Protein AF-A0A0F8X870-F1 (afdb_monomer_lite)

InterPro domains:
  IPR027417 P-loop containing nucleoside triphosphate hydrolase [SSF52540] (222-357)

Organism: NCBI:txid412755

pLDDT: mean 84.41, std 12.69, range [36.72, 96.5]

Sequence (369 aa):
KIIKEIKRIGNDYPYSIIKESIKKQWNLDSSLRFFINKNCRLRGKITNVIENGIVEIPLVHQGEQNILYKGDYQLIRKVFVFGERRNKDFEIKDTLSHKFYMYRMIVKQEENLEPYMILSENPLEFEEYLIEGMLMDLDDFSDVSKYTRIMKKSHVVFVNNITPAKKIYENHNQLLEELKKLNLNEDSFFQNLFCISEGKQNLYFQHPRYFEKLIAAFCLSTKYDSSPYPLHLLMIGKQGGGKSKVMEALNERMSENIPIVEGSGSTMKSLIPSFRGDMTKPGTLIESNRMAFVDEFFRILMRVDKDDRENTLTHMNPLLEHKKRRFGSGNNFLDGCMTAKLFSVTNPVFGTSNMDYLTHKLDNSFLSS

Structure (mmCIF, N/CA/C/O backbone):
data_AF-A0A0F8X870-F1
#
_entry.id   AF-A0A0F8X870-F1
#
loop_
_atom_site.group_PDB
_atom_site.id
_atom_site.type_symbol
_atom_site.label_atom_id
_atom_site.label_alt_id
_atom_site.label_comp_id
_atom_site.label_asym_id
_atom_site.label_entity_id
_atom_site.label_seq_id
_atom_site.pdbx_PDB_ins_code
_atom_site.Cartn_x
_atom_site.Cartn_y
_atom_site.Cartn_z
_atom_site.occupancy
_atom_site.B_iso_or_equiv
_atom_site.auth_seq_id
_atom_site.auth_comp_id
_atom_site.auth_asym_id
_atom_site.auth_atom_id
_atom_site.pdbx_PDB_model_num
ATOM 1 N N . LYS A 1 1 ? 14.026 -10.917 -39.766 1.00 67.25 1 LYS A N 1
ATOM 2 C CA . LYS A 1 1 ? 13.014 -10.618 -38.722 1.00 67.25 1 LYS A CA 1
ATOM 3 C C . LYS A 1 1 ? 13.757 -10.551 -37.397 1.00 67.25 1 LYS A C 1
ATOM 5 O O . LYS A 1 1 ? 14.433 -11.519 -37.081 1.00 67.25 1 LYS A O 1
ATOM 10 N N . ILE A 1 2 ? 13.736 -9.411 -36.708 1.00 81.25 2 ILE A N 1
ATOM 11 C CA . ILE A 1 2 ? 14.464 -9.233 -35.444 1.00 81.25 2 ILE A CA 1
ATOM 12 C C . ILE A 1 2 ? 13.774 -10.066 -34.362 1.00 81.25 2 ILE A C 1
ATOM 14 O O . ILE A 1 2 ? 12.546 -10.056 -34.264 1.00 81.25 2 ILE A O 1
ATOM 18 N N . ILE A 1 3 ? 14.555 -10.821 -33.591 1.00 89.06 3 ILE A N 1
ATOM 19 C CA . ILE A 1 3 ? 14.043 -11.584 -32.449 1.00 89.06 3 ILE A CA 1
ATOM 20 C C . ILE A 1 3 ? 13.752 -10.591 -31.321 1.00 89.06 3 ILE A C 1
ATOM 22 O O . ILE A 1 3 ? 14.617 -9.789 -30.975 1.00 89.06 3 ILE A O 1
ATOM 26 N N . LYS A 1 4 ? 12.539 -10.650 -30.770 1.00 93.25 4 LYS A N 1
ATOM 27 C CA . LYS A 1 4 ? 12.046 -9.797 -29.683 1.00 93.25 4 LYS A CA 1
ATOM 28 C C . LYS A 1 4 ? 11.592 -10.678 -28.533 1.00 93.25 4 LYS A C 1
ATOM 30 O O . LYS A 1 4 ? 10.721 -11.519 -28.739 1.00 93.25 4 LYS A O 1
ATOM 35 N N . GLU A 1 5 ? 12.181 -10.519 -27.355 1.00 93.94 5 GLU A N 1
ATOM 36 C CA . GLU A 1 5 ? 11.938 -11.455 -26.256 1.00 93.94 5 GLU A CA 1
ATOM 37 C C . GLU A 1 5 ? 12.139 -10.810 -24.879 1.00 93.94 5 GLU A C 1
ATOM 39 O O . GLU A 1 5 ? 13.019 -9.973 -24.683 1.00 93.94 5 GLU A O 1
ATOM 44 N N . ILE A 1 6 ? 11.343 -11.246 -23.904 1.00 93.56 6 ILE A N 1
ATOM 45 C CA . ILE A 1 6 ? 11.501 -10.882 -22.495 1.00 93.56 6 ILE A CA 1
ATOM 46 C C . ILE A 1 6 ? 11.855 -12.143 -21.729 1.00 93.56 6 ILE A C 1
ATOM 48 O O . ILE A 1 6 ? 11.179 -13.162 -21.858 1.00 93.56 6 ILE A O 1
ATOM 52 N N . LYS A 1 7 ? 12.917 -12.078 -20.930 1.00 93.19 7 LYS A N 1
ATOM 53 C CA . LYS A 1 7 ? 13.390 -13.211 -20.136 1.00 93.19 7 LYS A CA 1
ATOM 54 C C . LYS A 1 7 ? 13.368 -12.876 -18.658 1.00 93.19 7 LYS A C 1
ATOM 56 O O . LYS A 1 7 ? 13.987 -11.911 -18.218 1.00 93.19 7 LYS A O 1
ATOM 61 N N . ARG A 1 8 ? 12.704 -13.725 -17.880 1.00 92.06 8 ARG A N 1
ATOM 62 C CA . ARG A 1 8 ? 12.805 -13.708 -16.421 1.00 92.06 8 ARG A CA 1
ATOM 63 C C . ARG A 1 8 ? 14.055 -14.479 -16.022 1.00 92.06 8 ARG A C 1
ATOM 65 O O . ARG A 1 8 ? 14.222 -15.628 -16.422 1.00 92.06 8 ARG A O 1
ATOM 72 N N . ILE A 1 9 ? 14.934 -13.848 -15.258 1.00 91.75 9 ILE A N 1
ATOM 73 C CA . ILE A 1 9 ? 16.150 -14.483 -14.743 1.00 91.75 9 ILE A CA 1
ATOM 74 C C . ILE A 1 9 ? 16.094 -14.538 -13.218 1.00 91.75 9 ILE A C 1
ATOM 76 O O . ILE A 1 9 ? 15.553 -13.641 -12.573 1.00 91.75 9 ILE A O 1
ATOM 80 N N . GLY A 1 10 ? 16.611 -15.624 -12.641 1.00 85.69 10 GLY A N 1
ATOM 81 C CA . GLY A 1 10 ? 16.583 -15.844 -11.192 1.00 85.69 10 GLY A CA 1
ATOM 82 C C . GLY A 1 10 ? 17.666 -15.091 -10.420 1.00 85.69 10 GLY A C 1
ATOM 83 O O . GLY A 1 10 ? 17.568 -14.984 -9.204 1.00 85.69 10 GLY A O 1
ATOM 84 N N . ASN A 1 11 ? 18.684 -14.581 -11.114 1.00 87.31 11 ASN A N 1
ATOM 85 C CA . ASN A 1 11 ? 19.863 -13.991 -10.491 1.00 87.31 11 ASN A CA 1
ATOM 86 C C . ASN A 1 11 ? 19.607 -12.539 -10.074 1.00 87.31 11 ASN A C 1
ATOM 88 O O . ASN A 1 11 ? 18.962 -11.781 -10.797 1.00 87.31 11 ASN A O 1
ATOM 92 N N . ASP A 1 12 ? 20.181 -12.140 -8.946 1.00 89.19 12 ASP A N 1
ATOM 93 C CA . ASP A 1 12 ? 20.193 -10.758 -8.487 1.00 89.19 12 ASP A CA 1
ATOM 94 C C . ASP A 1 12 ? 21.365 -10.009 -9.144 1.00 89.19 12 ASP A C 1
ATOM 96 O O . ASP A 1 12 ? 22.535 -10.288 -8.883 1.00 89.19 12 ASP A O 1
ATOM 100 N N . TYR A 1 13 ? 21.042 -9.092 -10.055 1.00 89.06 13 TYR A N 1
ATOM 101 C CA . TYR A 1 13 ? 22.013 -8.207 -10.693 1.00 89.06 13 TYR A CA 1
ATOM 102 C C . TYR A 1 13 ? 21.530 -6.753 -10.605 1.00 89.06 13 TYR A C 1
ATOM 104 O O . TYR A 1 13 ? 20.364 -6.463 -10.891 1.00 89.06 13 TYR A O 1
ATOM 112 N N . PRO A 1 14 ? 22.411 -5.788 -10.313 1.00 89.69 14 PRO A N 1
ATOM 113 C CA . PRO A 1 14 ? 22.085 -4.379 -10.472 1.00 89.69 14 PRO A CA 1
ATOM 114 C C . PRO A 1 14 ? 21.593 -4.067 -11.891 1.00 89.69 14 PRO A C 1
ATOM 116 O O . PRO A 1 14 ? 22.092 -4.623 -12.875 1.00 89.69 14 PRO A O 1
ATOM 119 N N . TYR A 1 15 ? 20.650 -3.129 -12.017 1.00 90.38 15 TYR A N 1
ATOM 120 C CA . TYR A 1 15 ? 20.072 -2.781 -13.319 1.00 90.38 15 TYR A CA 1
ATOM 121 C C . TYR A 1 15 ? 21.123 -2.289 -14.334 1.00 90.38 15 TYR A C 1
ATOM 123 O O . TYR A 1 15 ? 21.001 -2.530 -15.534 1.00 90.38 15 TYR A O 1
ATOM 131 N N . SER A 1 16 ? 22.208 -1.657 -13.872 1.00 90.75 16 SER A N 1
ATOM 132 C CA . SER A 1 16 ? 23.350 -1.280 -14.718 1.00 90.75 16 SER A CA 1
ATOM 133 C C . SER A 1 16 ? 23.948 -2.475 -15.473 1.00 90.75 16 SER A C 1
ATOM 135 O O . SER A 1 16 ? 24.162 -2.382 -16.682 1.00 90.75 16 SER A O 1
ATOM 137 N N . ILE A 1 17 ? 24.125 -3.614 -14.798 1.00 92.25 17 ILE A N 1
ATOM 138 C CA . ILE A 1 17 ? 24.653 -4.851 -15.391 1.00 92.25 17 ILE A CA 1
ATOM 139 C C . ILE A 1 17 ? 23.653 -5.444 -16.388 1.00 92.25 17 ILE A C 1
ATOM 141 O O . ILE A 1 17 ? 24.045 -5.907 -17.463 1.00 92.25 17 ILE A O 1
ATOM 145 N N . ILE A 1 18 ? 22.355 -5.390 -16.075 1.00 92.50 18 ILE A N 1
ATOM 146 C CA . ILE A 1 18 ? 21.295 -5.830 -16.993 1.00 92.50 18 ILE A CA 1
ATOM 147 C C . ILE A 1 18 ? 21.333 -5.018 -18.291 1.00 92.50 18 ILE A C 1
ATOM 149 O O . ILE A 1 18 ? 21.354 -5.599 -19.377 1.00 92.50 18 ILE A O 1
ATOM 153 N N . LYS A 1 19 ? 21.433 -3.686 -18.200 1.00 92.38 19 LYS A N 1
ATOM 154 C CA . LYS A 1 19 ? 21.537 -2.804 -19.373 1.00 92.38 19 LYS A CA 1
ATOM 155 C C . LYS A 1 19 ? 22.745 -3.127 -20.247 1.00 92.38 19 LYS A C 1
ATOM 157 O O . LYS A 1 19 ? 22.621 -3.198 -21.471 1.00 92.38 19 LYS A O 1
ATOM 162 N N . GLU A 1 20 ? 23.913 -3.326 -19.641 1.00 93.75 20 GLU A N 1
ATOM 163 C CA . GLU A 1 20 ? 25.118 -3.712 -20.379 1.00 93.75 20 GLU A CA 1
ATOM 164 C C . GLU A 1 20 ? 24.968 -5.076 -21.051 1.00 93.75 20 GLU A C 1
ATOM 166 O O . GLU A 1 20 ? 25.396 -5.250 -22.191 1.00 93.75 20 GLU A O 1
ATOM 171 N N . SER A 1 21 ? 24.328 -6.026 -20.373 1.00 92.88 21 SER A N 1
ATOM 172 C CA . SER A 1 21 ? 24.087 -7.369 -20.904 1.00 92.88 21 SER A CA 1
ATOM 173 C C . SER A 1 21 ? 23.170 -7.333 -22.127 1.00 92.88 21 SER A C 1
ATOM 175 O O . SER A 1 21 ? 23.479 -7.969 -23.133 1.00 92.88 21 SER A O 1
ATOM 177 N N . ILE A 1 22 ? 22.108 -6.519 -22.092 1.00 94.19 22 ILE A N 1
ATOM 178 C CA . ILE A 1 22 ? 21.212 -6.290 -23.239 1.00 94.19 22 ILE A CA 1
ATOM 179 C C . ILE A 1 22 ? 21.993 -5.720 -24.431 1.00 94.19 22 ILE A C 1
ATOM 181 O O . ILE A 1 22 ? 21.876 -6.217 -25.550 1.00 94.19 22 ILE A O 1
ATOM 185 N N . LYS A 1 23 ? 22.846 -4.714 -24.196 1.00 94.38 23 LYS A N 1
ATOM 186 C CA . LYS A 1 23 ? 23.678 -4.094 -25.243 1.00 94.38 23 LYS A CA 1
ATOM 187 C C . LYS A 1 23 ? 24.688 -5.068 -25.843 1.00 94.38 23 LYS A C 1
ATOM 189 O O . LYS A 1 23 ? 24.835 -5.126 -27.061 1.00 94.38 23 LYS A O 1
ATOM 194 N N . LYS A 1 24 ? 25.376 -5.843 -24.999 1.00 93.56 24 LYS A N 1
ATOM 195 C CA . LYS A 1 24 ? 26.326 -6.873 -25.444 1.00 93.56 24 LYS A CA 1
ATOM 196 C C . LYS A 1 24 ? 25.625 -7.927 -26.292 1.00 93.56 24 LYS A C 1
ATOM 198 O O . LYS A 1 24 ? 26.143 -8.295 -27.337 1.00 93.56 24 LYS A O 1
ATOM 203 N N . GLN A 1 25 ? 24.442 -8.370 -25.880 1.00 91.81 25 GLN A N 1
ATOM 204 C CA . GLN A 1 25 ? 23.683 -9.373 -26.614 1.00 91.81 25 GLN A CA 1
ATOM 205 C C . GLN A 1 25 ? 23.196 -8.867 -27.972 1.00 91.81 25 GLN A C 1
ATOM 207 O O . GLN A 1 25 ? 23.384 -9.559 -28.966 1.00 91.81 25 GLN A O 1
ATOM 212 N N . TRP A 1 26 ? 22.689 -7.632 -28.036 1.00 93.25 26 TRP A N 1
ATOM 213 C CA . TRP A 1 26 ? 22.361 -6.985 -29.306 1.00 93.25 26 TRP A CA 1
ATOM 214 C C . TRP A 1 26 ? 23.554 -6.975 -30.272 1.00 93.25 26 TRP A C 1
ATOM 216 O O . TRP A 1 26 ? 23.405 -7.314 -31.443 1.00 93.25 26 TRP A O 1
ATOM 226 N N . ASN A 1 27 ? 24.753 -6.646 -29.784 1.00 91.75 27 ASN A N 1
ATOM 227 C CA . ASN A 1 27 ? 25.959 -6.641 -30.616 1.00 91.75 27 ASN A CA 1
ATOM 228 C C . ASN A 1 27 ? 26.368 -8.044 -31.102 1.00 91.75 27 ASN A C 1
ATOM 230 O O . ASN A 1 27 ? 27.080 -8.146 -32.096 1.00 91.75 27 ASN A O 1
ATOM 234 N N . LEU A 1 28 ? 25.946 -9.106 -30.409 1.00 91.88 28 LEU A N 1
ATOM 235 C CA . LEU A 1 28 ? 26.266 -10.490 -30.763 1.00 91.88 28 LEU A CA 1
ATOM 236 C C . LEU A 1 28 ? 25.289 -11.075 -31.786 1.00 91.88 28 LEU A C 1
ATOM 238 O O . LEU A 1 28 ? 25.727 -11.721 -32.732 1.00 91.88 28 LEU A O 1
ATOM 242 N N . ASP A 1 29 ? 23.981 -10.883 -31.595 1.00 92.25 29 ASP A N 1
ATOM 243 C CA . ASP A 1 29 ? 22.955 -11.584 -32.383 1.00 92.25 29 ASP A CA 1
ATOM 244 C C . ASP A 1 29 ? 21.867 -10.678 -32.981 1.00 92.25 29 ASP A C 1
ATOM 246 O O . ASP A 1 29 ? 20.948 -11.170 -33.637 1.00 92.25 29 ASP A O 1
ATOM 250 N N . SER A 1 30 ? 21.962 -9.357 -32.790 1.00 91.50 30 SER A N 1
ATOM 251 C CA . SER A 1 30 ? 20.960 -8.380 -33.242 1.00 91.50 30 SER A CA 1
ATOM 252 C C . SER A 1 30 ? 19.531 -8.705 -32.775 1.00 91.50 30 SER A C 1
ATOM 254 O O . SER A 1 30 ? 18.561 -8.419 -33.480 1.00 91.50 30 SER A O 1
ATOM 256 N N . SER A 1 31 ? 19.379 -9.317 -31.594 1.00 92.44 31 SER A N 1
ATOM 257 C CA . SER A 1 31 ? 18.082 -9.532 -30.946 1.00 92.44 31 SER A CA 1
ATOM 258 C C . SER A 1 31 ? 17.770 -8.443 -29.919 1.00 92.44 31 SER A C 1
ATOM 260 O O . SER A 1 31 ? 18.631 -8.005 -29.153 1.00 92.44 31 SER A O 1
ATOM 262 N N . LEU A 1 32 ? 16.512 -8.002 -29.881 1.00 93.56 32 LEU A N 1
ATOM 263 C CA . LEU A 1 32 ? 16.009 -7.115 -28.838 1.00 93.56 32 LEU A CA 1
ATOM 264 C C . LEU A 1 32 ? 15.519 -7.972 -27.678 1.00 93.56 32 LEU A C 1
ATOM 266 O O . LEU A 1 32 ? 14.472 -8.617 -27.762 1.00 93.56 32 LEU A O 1
ATOM 270 N N . ARG A 1 33 ? 16.287 -7.983 -26.590 1.00 95.38 33 ARG A N 1
ATOM 271 C CA . ARG A 1 33 ? 15.948 -8.717 -25.374 1.00 95.38 33 ARG A CA 1
ATOM 272 C C . ARG A 1 33 ? 15.856 -7.787 -24.180 1.00 95.38 33 ARG A C 1
ATOM 274 O O . ARG A 1 33 ? 16.651 -6.861 -24.054 1.00 95.38 33 ARG A O 1
ATOM 281 N N . PHE A 1 34 ? 14.909 -8.062 -23.293 1.00 95.50 34 PHE A N 1
ATOM 282 C CA . PHE A 1 34 ? 14.819 -7.406 -21.994 1.00 95.50 34 PHE A CA 1
ATOM 283 C C . PHE A 1 34 ? 14.810 -8.455 -20.888 1.00 95.50 34 PHE A C 1
ATOM 285 O O . PHE A 1 34 ? 14.115 -9.466 -20.989 1.00 95.50 34 PHE A O 1
ATOM 292 N N . PHE A 1 35 ? 15.590 -8.225 -19.835 1.00 94.81 35 PHE A N 1
ATOM 293 C CA . PHE A 1 35 ? 15.678 -9.145 -18.709 1.00 94.81 35 PHE A CA 1
ATOM 294 C C . PHE A 1 35 ? 14.975 -8.557 -17.494 1.00 94.81 35 PHE A C 1
ATOM 296 O O . PHE A 1 35 ? 15.259 -7.428 -17.111 1.00 94.81 35 PHE A O 1
ATOM 303 N N . ILE A 1 36 ? 14.100 -9.344 -16.873 1.00 94.25 36 ILE A N 1
ATOM 304 C CA . ILE A 1 36 ? 13.490 -9.022 -15.582 1.00 94.25 36 ILE A CA 1
ATOM 305 C C . ILE A 1 36 ? 14.122 -9.951 -14.556 1.00 94.25 36 ILE A C 1
ATOM 307 O O . ILE A 1 36 ? 13.991 -11.172 -14.650 1.00 94.25 36 ILE A O 1
ATOM 311 N N . ASN A 1 37 ? 14.833 -9.386 -13.591 1.00 93.19 37 ASN A N 1
ATOM 312 C CA . ASN A 1 37 ? 15.540 -10.147 -12.571 1.00 93.19 37 ASN A CA 1
ATOM 313 C C . ASN A 1 37 ? 14.895 -9.978 -11.186 1.00 93.19 37 ASN A C 1
ATOM 315 O O . ASN A 1 37 ? 13.735 -9.571 -11.112 1.00 93.19 37 ASN A O 1
ATOM 319 N N . LYS A 1 38 ? 15.592 -10.378 -10.116 1.00 93.25 38 LYS A N 1
ATOM 320 C CA . LYS A 1 38 ? 15.087 -10.349 -8.732 1.00 93.25 38 LYS A CA 1
ATOM 321 C C . LYS A 1 38 ? 15.995 -9.538 -7.808 1.00 93.25 38 LYS A C 1
ATOM 323 O O . LYS A 1 38 ? 16.359 -10.012 -6.738 1.00 93.25 38 LYS A O 1
ATOM 328 N N . ASN A 1 39 ? 16.404 -8.351 -8.250 1.00 92.88 39 ASN A N 1
ATOM 329 C CA . ASN A 1 39 ? 17.322 -7.509 -7.480 1.00 92.88 39 ASN A CA 1
ATOM 330 C C . ASN A 1 39 ? 16.679 -6.735 -6.329 1.00 92.88 39 ASN A C 1
ATOM 332 O O . ASN A 1 39 ? 17.367 -6.058 -5.568 1.00 92.88 39 ASN A O 1
ATOM 336 N N . CYS A 1 40 ? 15.357 -6.808 -6.204 1.00 93.81 40 CYS A N 1
ATOM 337 C CA . CYS A 1 40 ? 14.650 -6.247 -5.074 1.00 93.81 40 CYS A CA 1
ATOM 338 C C . CYS A 1 40 ? 13.607 -7.220 -4.537 1.00 93.81 40 CYS A C 1
ATOM 340 O O . CYS A 1 40 ? 12.998 -8.005 -5.273 1.00 93.81 40 CYS A O 1
ATOM 342 N N . ARG A 1 41 ? 13.380 -7.117 -3.228 1.00 94.69 41 ARG A N 1
ATOM 343 C CA . ARG A 1 41 ? 12.271 -7.750 -2.527 1.00 94.69 41 ARG A CA 1
ATOM 344 C C . ARG A 1 41 ? 11.577 -6.697 -1.677 1.00 94.69 41 ARG A C 1
ATOM 346 O O . ARG A 1 41 ? 12.176 -6.155 -0.756 1.00 94.69 41 ARG A O 1
ATOM 353 N N . LEU A 1 42 ? 10.324 -6.406 -1.998 1.00 94.69 42 LEU A N 1
ATOM 354 C CA . LEU A 1 42 ? 9.529 -5.362 -1.360 1.00 94.69 42 LEU A CA 1
ATOM 355 C C . LEU A 1 42 ? 8.317 -5.971 -0.669 1.00 94.69 42 LEU A C 1
ATOM 357 O O . LEU A 1 42 ? 7.689 -6.889 -1.194 1.00 94.69 42 LEU A O 1
ATOM 361 N N . ARG A 1 43 ? 7.961 -5.424 0.491 1.00 94.81 43 ARG A N 1
ATOM 362 C CA . ARG A 1 43 ? 6.702 -5.712 1.176 1.00 94.81 43 ARG A CA 1
ATOM 363 C C . ARG A 1 43 ? 5.926 -4.416 1.341 1.00 94.81 43 ARG A C 1
ATOM 365 O O . ARG A 1 43 ? 6.444 -3.457 1.900 1.00 94.81 43 ARG A O 1
ATOM 372 N N . GLY A 1 44 ? 4.691 -4.384 0.871 1.00 94.00 44 GLY A N 1
ATOM 373 C CA . GLY A 1 44 ? 3.894 -3.163 0.897 1.00 94.00 44 GLY A CA 1
ATOM 374 C C . GLY A 1 44 ? 2.528 -3.347 0.268 1.00 94.00 44 GLY A C 1
ATOM 375 O O . GLY A 1 44 ? 2.173 -4.448 -0.152 1.00 94.00 44 GLY A O 1
ATOM 376 N N . LYS A 1 45 ? 1.755 -2.266 0.218 1.00 94.25 45 LYS A N 1
ATOM 377 C CA . LYS A 1 45 ? 0.348 -2.300 -0.179 1.00 94.25 45 LYS A CA 1
ATOM 378 C C . LYS A 1 45 ? 0.122 -1.619 -1.515 1.00 94.25 45 LYS A C 1
ATOM 380 O O . LYS A 1 45 ? 0.563 -0.489 -1.703 1.00 94.25 45 LYS A O 1
ATOM 385 N N . ILE A 1 46 ? -0.616 -2.276 -2.409 1.00 94.75 46 ILE A N 1
ATOM 386 C CA . ILE A 1 46 ? -1.158 -1.638 -3.609 1.00 94.75 46 ILE A CA 1
ATOM 387 C C . ILE A 1 46 ? -2.290 -0.695 -3.193 1.00 94.75 46 ILE A C 1
ATOM 389 O O . ILE A 1 46 ? -3.292 -1.131 -2.626 1.00 94.75 46 ILE A O 1
ATOM 393 N N . THR A 1 47 ? -2.137 0.599 -3.471 1.00 91.69 47 THR A N 1
ATOM 394 C CA . THR A 1 47 ? -3.096 1.633 -3.046 1.00 91.69 47 THR A CA 1
ATOM 395 C C . THR A 1 47 ? -4.069 2.022 -4.144 1.00 91.69 47 THR A C 1
ATOM 397 O O . THR A 1 47 ? -5.230 2.315 -3.863 1.00 91.69 47 THR A O 1
ATOM 400 N N . ASN A 1 48 ? -3.596 2.064 -5.389 1.00 89.50 48 ASN A N 1
ATOM 401 C CA . ASN A 1 48 ? -4.403 2.478 -6.527 1.00 89.50 48 ASN A CA 1
ATOM 402 C C . ASN A 1 48 ? -3.807 2.022 -7.860 1.00 89.50 48 ASN A C 1
ATOM 404 O O . ASN A 1 48 ? -2.609 1.749 -7.982 1.00 89.50 48 ASN A O 1
ATOM 408 N N . VAL A 1 49 ? -4.665 2.014 -8.876 1.00 89.69 49 VAL A N 1
ATOM 409 C CA . VAL A 1 49 ? -4.266 1.919 -10.284 1.00 89.69 49 VAL A CA 1
ATOM 410 C C . VAL A 1 49 ? -3.706 3.275 -10.731 1.00 89.69 49 VAL A C 1
ATOM 412 O O . VAL A 1 49 ? -4.230 4.318 -10.331 1.00 89.69 49 VAL A O 1
ATOM 415 N N . ILE A 1 50 ? -2.616 3.269 -11.504 1.00 85.25 50 ILE A N 1
ATOM 416 C CA . ILE A 1 50 ? -2.044 4.487 -12.107 1.00 85.25 50 ILE A CA 1
ATOM 417 C C . ILE A 1 50 ? -2.714 4.769 -13.452 1.00 85.25 50 ILE A C 1
ATOM 419 O O . ILE A 1 50 ? -3.138 5.894 -13.689 1.00 85.25 50 ILE A O 1
ATOM 423 N N . GLU A 1 51 ? -2.839 3.743 -14.295 1.00 80.38 51 GLU A N 1
ATOM 424 C CA . GLU A 1 51 ? -3.442 3.833 -15.624 1.00 80.38 51 GLU A CA 1
ATOM 425 C C . GLU A 1 51 ? -4.481 2.726 -15.795 1.00 80.38 51 GLU A C 1
ATOM 427 O O . GLU A 1 51 ? -4.241 1.572 -15.429 1.00 80.38 51 GLU A O 1
ATOM 432 N N . ASN A 1 52 ? -5.649 3.072 -16.335 1.00 78.56 52 ASN A N 1
ATOM 433 C CA . ASN A 1 52 ? -6.749 2.125 -16.440 1.00 78.56 52 ASN A CA 1
ATOM 434 C C . ASN A 1 52 ? -6.510 1.117 -17.569 1.00 78.56 52 ASN A C 1
ATOM 436 O O . ASN A 1 52 ? -6.487 1.465 -18.746 1.00 78.56 52 ASN A O 1
ATOM 440 N N . GLY A 1 53 ? -6.401 -0.158 -17.194 1.00 85.31 53 GLY A N 1
ATOM 441 C CA . GLY A 1 53 ? -6.180 -1.261 -18.122 1.00 85.31 53 GLY A CA 1
ATOM 442 C C . GLY A 1 53 ? -4.705 -1.620 -18.282 1.00 85.31 53 GLY A C 1
ATOM 443 O O . GLY A 1 53 ? -3.881 -1.370 -17.404 1.00 85.31 53 GLY A O 1
ATOM 444 N N . ILE A 1 54 ? -4.396 -2.284 -19.393 1.00 90.69 54 ILE A N 1
ATOM 445 C CA . ILE A 1 54 ? -3.043 -2.741 -19.699 1.00 90.69 54 ILE A CA 1
ATOM 446 C C . ILE A 1 54 ? -2.350 -1.700 -20.577 1.00 90.69 54 ILE A C 1
ATOM 448 O O . ILE A 1 54 ? -2.849 -1.363 -21.650 1.00 90.69 54 ILE A O 1
ATOM 452 N N . VAL A 1 55 ? -1.178 -1.243 -20.147 1.00 90.94 55 VAL A N 1
ATOM 453 C CA . VAL A 1 55 ? -0.355 -0.259 -20.852 1.00 90.94 55 VAL A CA 1
ATOM 454 C C . VAL A 1 55 ? 0.785 -0.963 -21.567 1.00 90.94 55 VAL A C 1
ATOM 456 O O . VAL A 1 55 ? 1.473 -1.808 -20.995 1.00 90.94 55 VAL A O 1
ATOM 459 N N . GLU A 1 56 ? 1.000 -0.609 -22.828 1.00 92.00 56 GLU A N 1
ATOM 460 C CA . GLU A 1 56 ? 2.162 -1.059 -23.584 1.00 92.00 56 GLU A CA 1
ATOM 461 C C . GLU A 1 56 ? 3.361 -0.143 -23.299 1.00 92.00 56 GLU A C 1
ATOM 463 O O . GLU A 1 56 ? 3.380 1.023 -23.689 1.00 92.00 56 GLU A O 1
ATOM 468 N N . ILE A 1 57 ? 4.360 -0.677 -22.597 1.00 91.44 57 ILE A N 1
ATOM 469 C CA . ILE A 1 57 ? 5.576 0.026 -22.191 1.00 91.44 57 ILE A CA 1
ATOM 470 C C . ILE A 1 57 ? 6.725 -0.358 -23.131 1.00 91.44 57 ILE A C 1
ATOM 472 O O . ILE A 1 57 ? 7.034 -1.549 -23.255 1.00 91.44 57 ILE A O 1
ATOM 476 N N . PRO A 1 58 ? 7.395 0.611 -23.777 1.00 92.31 58 PRO A N 1
ATOM 477 C CA . PRO A 1 58 ? 8.588 0.335 -24.564 1.00 92.31 58 PRO A CA 1
ATOM 478 C C . PRO A 1 58 ? 9.769 0.002 -23.645 1.00 92.31 58 PRO A C 1
ATOM 480 O O . PRO A 1 58 ? 10.132 0.789 -22.777 1.00 92.31 58 PRO A O 1
ATOM 483 N N . LEU A 1 59 ? 10.385 -1.162 -23.843 1.00 93.38 59 LEU A N 1
ATOM 484 C CA . LEU A 1 59 ? 11.470 -1.670 -22.997 1.00 93.38 59 LEU A CA 1
ATOM 485 C C . LEU A 1 59 ? 12.849 -1.502 -23.633 1.00 93.38 59 LEU A C 1
ATOM 487 O O . LEU A 1 59 ? 13.826 -1.213 -22.941 1.00 93.38 59 LEU A O 1
ATOM 491 N N . VAL A 1 60 ? 12.942 -1.701 -24.950 1.00 95.00 60 VAL A N 1
ATOM 492 C CA . VAL A 1 60 ? 14.189 -1.541 -25.709 1.00 95.00 60 VAL A CA 1
ATOM 493 C C . VAL A 1 60 ? 13.880 -0.956 -27.079 1.00 95.00 60 VAL A C 1
ATOM 495 O O . VAL A 1 60 ? 13.073 -1.508 -27.825 1.00 95.00 60 VAL A O 1
ATOM 498 N N . HIS A 1 61 ? 14.558 0.127 -27.440 1.00 93.88 61 HIS A N 1
ATOM 499 C CA . HIS A 1 61 ? 14.490 0.729 -28.767 1.00 93.88 61 HIS A CA 1
ATOM 500 C C . HIS A 1 61 ? 15.752 0.430 -29.568 1.00 93.88 61 HIS A C 1
ATOM 502 O O . HIS A 1 61 ? 16.857 0.600 -29.057 1.00 93.88 61 HIS A O 1
ATOM 508 N N . GLN A 1 62 ? 15.597 0.083 -30.842 1.00 94.06 62 GLN A N 1
ATOM 509 C CA . GLN A 1 62 ? 16.675 0.116 -31.822 1.00 94.06 62 GLN A CA 1
ATOM 510 C C . GLN A 1 62 ? 16.679 1.482 -32.508 1.00 94.06 62 GLN A C 1
ATOM 512 O O . GLN A 1 62 ? 15.725 1.834 -33.204 1.00 94.06 62 GLN A O 1
ATOM 517 N N . GLY A 1 63 ? 17.767 2.225 -32.335 1.00 92.81 63 GLY A N 1
ATOM 518 C CA . GLY A 1 63 ? 18.021 3.473 -33.038 1.00 92.81 63 GLY A CA 1
ATOM 519 C C . GLY A 1 63 ? 19.086 3.321 -34.117 1.00 92.81 63 GLY A C 1
ATOM 520 O O . GLY A 1 63 ? 20.070 2.596 -33.946 1.00 92.81 63 GLY A O 1
ATOM 521 N N . GLU A 1 64 ? 18.910 4.064 -35.201 1.00 93.19 64 GLU A N 1
ATOM 522 C CA . GLU A 1 64 ? 19.883 4.204 -36.277 1.00 93.19 64 GLU A CA 1
ATOM 523 C C . GLU A 1 64 ? 20.234 5.675 -36.494 1.00 93.19 64 GLU A C 1
ATOM 525 O O . GLU A 1 64 ? 19.365 6.543 -36.439 1.00 93.19 64 GLU A O 1
ATOM 530 N N . GLN A 1 65 ? 21.510 5.960 -36.740 1.00 92.62 65 GLN A N 1
ATOM 531 C CA . GLN A 1 65 ? 21.980 7.293 -37.098 1.00 92.62 65 GLN A CA 1
ATOM 532 C C . GLN A 1 65 ? 23.008 7.181 -38.221 1.00 92.62 65 GLN A C 1
ATOM 534 O O . GLN A 1 65 ? 23.966 6.416 -38.117 1.00 92.62 65 GLN A O 1
ATOM 539 N N . ASN A 1 66 ? 22.828 7.973 -39.275 1.00 88.44 66 ASN A N 1
ATOM 540 C CA . ASN A 1 66 ? 23.845 8.149 -40.306 1.00 88.44 66 ASN A CA 1
ATOM 541 C C . ASN A 1 66 ? 24.815 9.239 -39.851 1.00 88.44 66 ASN A C 1
ATOM 543 O O . ASN A 1 66 ? 24.411 10.387 -39.671 1.00 88.44 66 ASN A O 1
ATOM 547 N N . ILE A 1 67 ? 26.084 8.886 -39.664 1.00 88.00 67 ILE A N 1
ATOM 548 C CA . ILE A 1 67 ? 27.137 9.837 -39.302 1.00 88.00 67 ILE A CA 1
ATOM 549 C C . ILE A 1 67 ? 28.103 9.963 -40.473 1.00 88.00 67 ILE A C 1
ATOM 551 O O . ILE A 1 67 ? 28.564 8.962 -41.015 1.00 88.00 67 ILE A O 1
ATOM 555 N N . LEU A 1 68 ? 28.415 11.198 -40.861 1.00 83.75 68 LEU A N 1
ATOM 556 C CA . LEU A 1 68 ? 29.443 11.475 -41.855 1.00 83.75 68 LEU A CA 1
ATOM 557 C C . LEU A 1 68 ? 30.819 11.388 -41.183 1.00 83.75 68 LEU A C 1
ATOM 559 O O . LEU A 1 68 ? 31.128 12.189 -40.300 1.00 83.75 68 LEU A O 1
ATOM 563 N N . TYR A 1 69 ? 31.651 10.435 -41.597 1.00 81.25 69 TYR A N 1
ATOM 564 C CA . TYR A 1 69 ? 33.011 10.280 -41.087 1.00 81.25 69 TYR A CA 1
ATOM 565 C C . TYR A 1 69 ? 34.000 10.194 -42.250 1.00 81.25 69 TYR A C 1
ATOM 567 O O . TYR A 1 69 ? 33.918 9.297 -43.081 1.00 81.25 69 TYR A O 1
ATOM 575 N N . LYS A 1 70 ? 34.944 11.145 -42.312 1.00 82.44 70 LYS A N 1
ATOM 576 C CA . LYS A 1 70 ? 35.964 11.247 -43.377 1.00 82.44 70 LYS A CA 1
ATOM 577 C C . LYS A 1 70 ? 35.399 11.249 -44.813 1.00 82.44 70 LYS A C 1
ATOM 579 O O . LYS A 1 70 ? 36.066 10.787 -45.728 1.00 82.44 70 LYS A O 1
ATOM 584 N N . GLY A 1 71 ? 34.203 11.806 -45.008 1.00 82.25 71 GLY A N 1
ATOM 585 C CA . GLY A 1 71 ? 33.563 11.930 -46.325 1.00 82.25 71 GLY A CA 1
ATOM 586 C C . GLY A 1 71 ? 32.577 10.811 -46.674 1.00 82.25 71 GLY A C 1
ATOM 587 O O . GLY A 1 71 ? 31.785 11.008 -47.588 1.00 82.25 71 GLY A O 1
ATOM 588 N N . ASP A 1 72 ? 32.543 9.718 -45.904 1.00 82.50 72 ASP A N 1
ATOM 589 C CA . ASP A 1 72 ? 31.606 8.608 -46.102 1.00 82.50 72 ASP A CA 1
ATOM 590 C C . ASP A 1 72 ? 30.522 8.578 -45.017 1.00 82.50 72 ASP A C 1
ATOM 592 O O . ASP A 1 72 ? 30.777 8.845 -43.837 1.00 82.50 72 ASP A O 1
ATOM 596 N N . TYR A 1 73 ? 29.296 8.226 -45.408 1.00 83.62 73 TYR A N 1
ATOM 597 C CA . TYR A 1 73 ? 28.208 7.985 -44.462 1.00 83.62 73 TYR A CA 1
ATOM 598 C C . TYR A 1 73 ? 28.357 6.600 -43.829 1.00 83.62 73 TYR A C 1
ATOM 600 O O . TYR A 1 73 ? 28.285 5.579 -44.511 1.00 83.62 73 TYR A O 1
ATOM 608 N N . GLN A 1 74 ? 28.516 6.562 -42.508 1.00 86.69 74 GLN A N 1
ATOM 609 C CA . GLN A 1 74 ? 28.496 5.338 -41.717 1.00 86.69 74 GLN A CA 1
ATOM 610 C C . GLN A 1 74 ? 27.173 5.222 -40.958 1.00 86.69 74 GLN A C 1
ATOM 612 O O . GLN A 1 74 ? 26.768 6.138 -40.239 1.00 86.69 74 GLN A O 1
ATOM 617 N N . LEU A 1 75 ? 26.508 4.074 -41.101 1.00 87.50 75 LEU A N 1
ATOM 618 C CA . LEU A 1 75 ? 25.301 3.743 -40.349 1.00 87.50 75 LEU A CA 1
ATOM 619 C C . LEU A 1 75 ? 25.689 3.208 -38.967 1.00 87.50 75 LEU A C 1
ATOM 621 O O . LEU A 1 75 ? 26.245 2.116 -38.848 1.00 87.50 75 LEU A O 1
ATOM 625 N N . ILE A 1 76 ? 25.347 3.947 -37.916 1.00 89.38 76 ILE A N 1
ATOM 626 C CA . ILE A 1 76 ? 25.510 3.503 -36.532 1.00 89.38 76 ILE A CA 1
ATOM 627 C C . ILE A 1 76 ? 24.187 2.946 -36.024 1.00 89.38 76 ILE A C 1
ATOM 629 O O . ILE A 1 76 ? 23.172 3.642 -36.003 1.00 89.38 76 ILE A O 1
ATOM 633 N N . ARG A 1 77 ? 24.217 1.695 -35.555 1.00 90.56 77 ARG A N 1
ATOM 634 C CA . ARG A 1 77 ? 23.094 1.035 -34.878 1.00 90.56 77 ARG A CA 1
ATOM 635 C C . ARG A 1 77 ? 23.348 0.976 -33.383 1.00 90.56 77 ARG A C 1
ATOM 637 O O . ARG A 1 77 ? 24.413 0.537 -32.953 1.00 90.56 77 ARG A O 1
ATOM 644 N N . LYS A 1 78 ? 22.364 1.377 -32.583 1.00 91.94 78 LYS A N 1
ATOM 645 C CA . LYS A 1 78 ? 22.453 1.346 -31.121 1.00 91.94 78 LYS A CA 1
ATOM 646 C C . LYS A 1 78 ? 21.121 0.945 -30.510 1.00 91.94 78 LYS A C 1
ATOM 648 O O . LYS A 1 78 ? 20.069 1.297 -31.034 1.00 91.94 78 LYS A O 1
ATOM 653 N N . VAL A 1 79 ? 21.170 0.254 -29.375 1.00 93.50 79 VAL A N 1
ATOM 654 C CA . VAL A 1 79 ? 19.982 0.010 -28.553 1.00 93.50 79 VAL A CA 1
ATOM 655 C C . VAL A 1 79 ? 19.929 0.956 -27.359 1.00 93.50 79 VAL A C 1
ATOM 657 O O . VAL A 1 79 ? 20.950 1.234 -26.722 1.00 93.50 79 VAL A O 1
ATOM 660 N N . PHE A 1 80 ? 18.725 1.433 -27.064 1.00 92.25 80 PHE A N 1
ATOM 661 C CA . PHE A 1 80 ? 18.397 2.246 -25.899 1.00 92.25 80 PHE A CA 1
ATOM 662 C C . PHE A 1 80 ? 17.458 1.436 -25.013 1.00 92.25 80 PHE A C 1
ATOM 664 O O . PHE A 1 80 ? 16.394 1.016 -25.465 1.00 92.25 80 PHE A O 1
ATOM 671 N N . VAL A 1 81 ? 17.876 1.176 -23.779 1.00 92.19 81 VAL A N 1
ATOM 672 C CA . VAL A 1 81 ? 17.098 0.385 -22.816 1.00 92.19 81 VAL A CA 1
ATOM 673 C C . VAL A 1 81 ? 16.210 1.324 -21.994 1.00 92.19 81 VAL A C 1
ATOM 675 O O . VAL A 1 81 ? 16.537 2.500 -21.836 1.00 92.19 81 VAL A O 1
ATOM 678 N N . PHE A 1 82 ? 15.092 0.822 -21.472 1.00 89.88 82 PHE A N 1
ATOM 679 C CA . PHE A 1 82 ? 14.157 1.561 -20.625 1.00 89.88 82 PHE A CA 1
ATOM 680 C C . PHE A 1 82 ? 14.868 2.423 -19.563 1.00 89.88 82 PHE A C 1
ATOM 682 O O . PHE A 1 82 ? 15.785 1.972 -18.870 1.00 89.88 82 PHE A O 1
ATOM 689 N N . GLY A 1 83 ? 14.465 3.689 -19.450 1.00 83.06 83 GLY A N 1
ATOM 690 C CA . GLY A 1 83 ? 15.074 4.657 -18.532 1.00 83.06 83 GLY A CA 1
ATOM 691 C C . GLY A 1 83 ? 16.397 5.281 -18.996 1.00 83.06 83 GLY A C 1
ATOM 692 O O . GLY A 1 83 ? 16.968 6.087 -18.264 1.00 83.06 83 GLY A O 1
ATOM 693 N N . GLU A 1 84 ? 16.920 4.949 -20.182 1.00 86.06 84 GLU A N 1
ATOM 694 C CA . GLU A 1 84 ? 18.090 5.638 -20.741 1.00 86.06 84 GLU A CA 1
ATOM 695 C C . GLU A 1 84 ? 17.713 6.895 -21.536 1.00 86.06 84 GLU A C 1
ATOM 697 O O . GLU A 1 84 ? 16.761 6.903 -22.316 1.00 86.06 84 GLU A O 1
ATOM 702 N N . ARG A 1 85 ? 18.535 7.951 -21.421 1.00 80.38 85 ARG A N 1
ATOM 703 C CA . ARG A 1 85 ? 18.441 9.130 -22.298 1.00 80.38 85 ARG A CA 1
ATOM 704 C C . ARG A 1 85 ? 18.647 8.721 -23.746 1.00 80.38 85 ARG A C 1
ATOM 706 O O . ARG A 1 85 ? 19.752 8.346 -24.143 1.00 80.38 85 ARG A O 1
ATOM 713 N N . ARG A 1 86 ? 17.603 8.879 -24.554 1.00 79.69 86 ARG A N 1
ATOM 714 C CA . ARG A 1 86 ? 17.709 8.765 -26.005 1.00 79.69 86 ARG A CA 1
ATOM 715 C C . ARG A 1 86 ? 18.238 10.070 -26.598 1.00 79.69 86 ARG A C 1
ATOM 717 O O . ARG A 1 86 ? 17.686 11.138 -26.337 1.00 79.69 86 ARG A O 1
ATOM 724 N N . ASN A 1 87 ? 19.272 9.979 -27.435 1.00 79.88 87 ASN A N 1
ATOM 725 C CA . ASN A 1 87 ? 19.662 11.110 -28.274 1.00 79.88 87 ASN A CA 1
ATOM 726 C C . ASN A 1 87 ? 18.640 11.266 -29.416 1.00 79.88 87 ASN A C 1
ATOM 728 O O . ASN A 1 87 ? 18.286 10.281 -30.062 1.00 79.88 87 ASN A O 1
ATOM 732 N N . LYS A 1 88 ? 18.161 12.493 -29.651 1.00 82.69 88 LYS A N 1
ATOM 733 C CA . LYS A 1 88 ? 17.157 12.808 -30.679 1.00 82.69 88 LYS A CA 1
ATOM 734 C C . LYS A 1 88 ? 17.649 12.526 -32.101 1.00 82.69 88 LYS A C 1
ATOM 736 O O . LYS A 1 88 ? 16.816 12.332 -32.976 1.00 82.69 88 LYS A O 1
ATOM 741 N N . ASP A 1 89 ? 18.962 12.452 -32.300 1.00 85.25 89 ASP A N 1
ATOM 742 C CA . ASP A 1 89 ? 19.567 12.210 -33.613 1.00 85.25 89 ASP A CA 1
ATOM 743 C C . ASP A 1 89 ? 19.429 10.759 -34.108 1.00 85.25 89 ASP A C 1
ATOM 745 O O . ASP A 1 89 ? 19.717 10.477 -35.269 1.00 85.25 89 ASP A O 1
ATOM 749 N N . PHE A 1 90 ? 19.013 9.827 -33.241 1.00 88.81 90 PHE A N 1
ATOM 750 C CA . PHE A 1 90 ? 18.754 8.440 -33.627 1.00 88.81 90 PHE A CA 1
ATOM 751 C C . PHE A 1 90 ? 17.291 8.259 -34.040 1.00 88.81 90 PHE A C 1
ATOM 753 O O . PHE A 1 90 ? 16.375 8.468 -33.240 1.00 88.81 90 PHE A O 1
ATOM 760 N N . GLU A 1 91 ? 17.073 7.785 -35.263 1.00 91.00 91 GLU A N 1
ATOM 761 C CA . GLU A 1 91 ? 15.759 7.374 -35.751 1.00 91.00 91 GLU A CA 1
ATOM 762 C C . GLU A 1 91 ? 15.413 5.984 -35.197 1.00 91.00 91 GLU A C 1
ATOM 764 O O . GLU A 1 91 ? 16.209 5.050 -35.310 1.00 91.00 91 GLU A O 1
ATOM 769 N N . ILE A 1 92 ? 14.230 5.824 -34.596 1.00 91.12 92 ILE A N 1
ATOM 770 C CA . ILE A 1 92 ? 13.786 4.523 -34.080 1.00 91.12 92 ILE A CA 1
ATOM 771 C C . ILE A 1 92 ? 13.287 3.655 -35.230 1.00 91.12 92 ILE A C 1
ATOM 773 O O . ILE A 1 92 ? 12.287 3.983 -35.864 1.00 91.12 92 ILE A O 1
ATOM 777 N N . LYS A 1 93 ? 13.957 2.525 -35.461 1.00 92.81 93 LYS A N 1
ATOM 778 C CA . LYS A 1 93 ? 13.554 1.546 -36.481 1.00 92.81 93 LYS A CA 1
ATOM 779 C C . LYS A 1 93 ? 12.697 0.429 -35.924 1.00 92.81 93 LYS A C 1
ATOM 781 O O . LYS A 1 93 ? 11.786 -0.035 -36.601 1.00 92.81 93 LYS A O 1
ATOM 786 N N . ASP A 1 94 ? 12.992 -0.005 -34.704 1.00 93.00 94 ASP A N 1
ATOM 787 C CA . ASP A 1 94 ? 12.235 -1.068 -34.064 1.00 93.00 94 ASP A CA 1
ATOM 788 C C . ASP A 1 94 ? 12.177 -0.883 -32.545 1.00 93.00 94 ASP A C 1
ATOM 790 O O . ASP A 1 94 ? 12.990 -0.177 -31.947 1.00 93.00 94 ASP A O 1
ATOM 794 N N . THR A 1 95 ? 11.174 -1.477 -31.907 1.00 94.19 95 THR A N 1
ATOM 795 C CA . THR A 1 95 ? 10.964 -1.411 -30.457 1.00 94.19 95 THR A CA 1
ATOM 796 C C . THR A 1 95 ? 10.453 -2.747 -29.927 1.00 94.19 95 THR A C 1
ATOM 798 O O . THR A 1 95 ? 9.529 -3.347 -30.483 1.00 94.19 95 THR A O 1
ATOM 801 N N . LEU A 1 96 ? 11.064 -3.221 -28.842 1.00 95.81 96 LEU A N 1
ATOM 802 C CA . LEU A 1 96 ? 10.505 -4.248 -27.973 1.00 95.81 96 LEU A CA 1
ATOM 803 C C . LEU A 1 96 ? 9.641 -3.544 -26.927 1.00 95.81 96 LEU A C 1
ATOM 805 O O . LEU A 1 96 ? 10.174 -2.862 -26.052 1.00 95.81 96 LEU A O 1
ATOM 809 N N . SER A 1 97 ? 8.330 -3.726 -27.026 1.00 94.44 97 SER A N 1
ATOM 810 C CA . SER A 1 97 ? 7.355 -3.243 -26.052 1.00 94.44 97 SER A CA 1
ATOM 811 C C . SER A 1 97 ? 6.683 -4.414 -25.353 1.00 94.44 97 SER A C 1
ATOM 813 O O . SER A 1 97 ? 6.616 -5.513 -25.907 1.00 94.44 97 SER A O 1
ATOM 815 N N . HIS A 1 98 ? 6.171 -4.176 -24.148 1.00 95.25 98 HIS A N 1
ATOM 816 C CA . HIS A 1 98 ? 5.420 -5.180 -23.404 1.00 95.25 98 HIS A CA 1
ATOM 817 C C . HIS A 1 98 ? 4.260 -4.594 -22.628 1.00 95.25 98 HIS A C 1
ATOM 819 O O . HIS A 1 98 ? 4.259 -3.423 -22.267 1.00 95.25 98 HIS A O 1
ATOM 825 N N . LYS A 1 99 ? 3.273 -5.439 -22.364 1.00 95.25 99 LYS A N 1
ATOM 826 C CA . LYS A 1 99 ? 1.996 -5.068 -21.774 1.00 95.25 99 LYS A CA 1
ATOM 827 C C . LYS A 1 99 ? 2.014 -5.285 -20.259 1.00 95.25 99 LYS A C 1
ATOM 829 O O . LYS A 1 99 ? 2.191 -6.413 -19.809 1.00 95.25 99 LYS A O 1
ATOM 834 N N . PHE A 1 100 ? 1.802 -4.216 -19.493 1.00 95.44 100 PHE A N 1
ATOM 835 C CA . PHE A 1 100 ? 1.760 -4.241 -18.030 1.00 95.44 100 PHE A CA 1
ATOM 836 C C . PHE A 1 100 ? 0.541 -3.509 -17.472 1.00 95.44 100 PHE A C 1
ATOM 838 O O . PHE A 1 100 ? 0.121 -2.474 -17.985 1.00 95.44 100 PHE A O 1
ATOM 845 N N . TYR A 1 101 ? 0.025 -4.007 -16.359 1.00 95.25 101 TYR A N 1
ATOM 846 C CA . TYR A 1 101 ? -0.791 -3.240 -15.433 1.00 95.25 101 TYR A CA 1
ATOM 847 C C . TYR A 1 101 ? 0.113 -2.357 -14.568 1.00 95.25 101 TYR A C 1
ATOM 849 O O . TYR A 1 101 ? 1.149 -2.815 -14.074 1.00 95.25 101 TYR A O 1
ATOM 857 N N . MET A 1 102 ? -0.290 -1.100 -14.377 1.00 93.50 102 MET A N 1
ATOM 858 C CA . MET A 1 102 ? 0.476 -0.102 -13.630 1.00 93.50 102 MET A CA 1
ATOM 859 C C . MET A 1 102 ? -0.210 0.237 -12.310 1.00 93.50 102 MET A C 1
ATOM 861 O O . MET A 1 102 ? -1.322 0.772 -12.290 1.00 93.50 102 MET A O 1
ATOM 865 N N . TYR A 1 103 ? 0.484 -0.012 -11.205 1.00 93.12 103 TYR A N 1
ATOM 866 C CA . TYR A 1 103 ? -0.028 0.242 -9.863 1.00 93.12 103 TYR A CA 1
ATOM 867 C C . TYR A 1 103 ? 0.892 1.153 -9.068 1.00 93.12 103 TYR A C 1
ATOM 869 O O . TYR A 1 103 ? 2.108 1.161 -9.266 1.00 93.12 103 TYR A O 1
ATOM 877 N N . ARG A 1 104 ? 0.308 1.877 -8.113 1.00 92.25 104 ARG A N 1
ATOM 878 C CA . ARG A 1 104 ? 1.056 2.508 -7.029 1.00 92.25 104 ARG A CA 1
ATOM 879 C C . ARG A 1 104 ? 1.053 1.574 -5.827 1.00 92.25 104 ARG A C 1
ATOM 881 O O . ARG A 1 104 ? -0.004 1.127 -5.383 1.00 92.25 104 ARG A O 1
ATOM 888 N N . MET A 1 105 ? 2.241 1.316 -5.304 1.00 93.62 105 MET A N 1
ATOM 889 C CA . MET A 1 105 ? 2.466 0.598 -4.060 1.00 93.62 105 MET A CA 1
ATOM 890 C C . MET A 1 105 ? 3.103 1.542 -3.054 1.00 93.62 105 MET A C 1
ATOM 892 O O . MET A 1 105 ? 3.951 2.349 -3.425 1.00 93.62 105 MET A O 1
ATOM 896 N N . ILE A 1 106 ? 2.723 1.436 -1.790 1.00 92.81 106 ILE A N 1
ATOM 897 C CA . ILE A 1 106 ? 3.442 2.091 -0.697 1.00 92.81 106 ILE A CA 1
ATOM 898 C C . ILE A 1 106 ? 4.208 1.044 0.099 1.00 92.81 106 ILE A C 1
ATOM 900 O O . ILE A 1 106 ? 3.681 -0.026 0.419 1.00 92.81 106 ILE A O 1
ATOM 904 N N . VAL A 1 107 ? 5.457 1.355 0.409 1.00 92.06 107 VAL A N 1
ATOM 905 C CA . VAL A 1 107 ? 6.356 0.502 1.183 1.00 92.06 107 VAL A CA 1
ATOM 906 C C . VAL A 1 107 ? 6.767 1.273 2.427 1.00 92.06 107 VAL A C 1
ATOM 908 O O . VAL A 1 107 ? 7.153 2.436 2.332 1.00 92.06 107 VAL A O 1
ATOM 911 N N . LYS A 1 108 ? 6.675 0.634 3.596 1.00 88.50 108 LYS A N 1
ATOM 912 C CA . LYS A 1 108 ? 7.220 1.197 4.833 1.00 88.50 108 LYS A CA 1
ATOM 913 C C . LYS A 1 108 ? 8.723 0.948 4.859 1.00 88.50 108 LYS A C 1
ATOM 915 O O . LYS A 1 108 ? 9.143 -0.206 4.941 1.00 88.50 108 LYS A O 1
ATOM 920 N N . GLN A 1 109 ? 9.501 2.019 4.793 1.00 84.75 109 GLN A N 1
ATOM 921 C CA . GLN A 1 109 ? 10.939 2.006 5.032 1.00 84.75 109 GLN A CA 1
ATOM 922 C C . GLN A 1 109 ? 11.221 2.818 6.289 1.00 84.75 109 GLN A C 1
ATOM 924 O O . GLN A 1 109 ? 10.980 4.022 6.313 1.00 84.75 109 GLN A O 1
ATOM 929 N N . GLU A 1 110 ? 11.701 2.148 7.337 1.00 81.12 110 GLU A N 1
ATOM 930 C CA . GLU A 1 110 ? 11.904 2.762 8.654 1.00 81.12 110 GLU A CA 1
ATOM 931 C C . GLU A 1 110 ? 10.621 3.477 9.137 1.00 81.12 110 GLU A C 1
ATOM 933 O O . GLU A 1 110 ? 9.605 2.820 9.393 1.00 81.12 110 GLU A O 1
ATOM 938 N N . GLU A 1 111 ? 10.650 4.809 9.224 1.00 76.50 111 GLU A N 1
ATOM 939 C CA . GLU A 1 111 ? 9.531 5.661 9.645 1.00 76.50 111 GLU A CA 1
ATOM 940 C C . GLU A 1 111 ? 8.762 6.297 8.471 1.00 76.50 111 GLU A C 1
ATOM 942 O O . GLU A 1 111 ? 7.735 6.942 8.684 1.00 76.50 111 GLU A O 1
ATOM 947 N N . ASN A 1 112 ? 9.214 6.101 7.228 1.00 83.19 112 ASN A N 1
ATOM 948 C CA . ASN A 1 112 ? 8.649 6.741 6.044 1.00 83.19 112 ASN A CA 1
ATOM 949 C C . ASN A 1 112 ? 7.871 5.764 5.153 1.00 83.19 112 ASN A C 1
ATOM 951 O O . ASN A 1 112 ? 8.164 4.571 5.056 1.00 83.19 112 ASN A O 1
ATOM 955 N N . LEU A 1 113 ? 6.865 6.303 4.461 1.00 86.31 113 LEU A N 1
ATOM 956 C CA . LEU A 1 113 ? 6.129 5.600 3.415 1.00 86.31 113 LEU A CA 1
ATOM 957 C C . LEU A 1 113 ? 6.635 6.069 2.059 1.00 86.31 113 LEU A C 1
ATOM 959 O O . LEU A 1 113 ? 6.419 7.216 1.663 1.00 86.31 113 LEU A O 1
ATOM 963 N N . GLU A 1 114 ? 7.274 5.165 1.333 1.00 88.69 114 GLU A N 1
ATOM 964 C CA . GLU A 1 114 ? 7.810 5.454 0.013 1.00 88.69 114 GLU A CA 1
ATOM 965 C C . GLU A 1 114 ? 6.903 4.891 -1.087 1.00 88.69 114 GLU A C 1
ATOM 967 O O . GLU A 1 114 ? 6.480 3.730 -1.011 1.00 88.69 114 GLU A O 1
ATOM 972 N N . PRO A 1 115 ? 6.576 5.688 -2.121 1.00 90.06 115 PRO A N 1
ATOM 973 C CA . PRO A 1 115 ? 5.794 5.222 -3.252 1.00 90.06 115 PRO A CA 1
ATOM 974 C C . PRO A 1 115 ? 6.668 4.502 -4.288 1.00 90.06 115 PRO A C 1
ATOM 976 O O . PRO A 1 115 ? 7.696 5.012 -4.727 1.00 90.06 115 PRO A O 1
ATOM 979 N N . TYR A 1 116 ? 6.181 3.359 -4.757 1.00 92.81 116 TYR A N 1
ATOM 980 C CA . TYR A 1 116 ? 6.752 2.570 -5.843 1.00 92.81 116 TYR A CA 1
ATOM 981 C C . TYR A 1 116 ? 5.726 2.422 -6.966 1.00 92.81 116 TYR A C 1
ATOM 983 O O . TYR A 1 116 ? 4.528 2.252 -6.724 1.00 92.81 116 TYR A O 1
ATOM 991 N N . MET A 1 117 ? 6.198 2.468 -8.207 1.00 93.38 117 MET A N 1
ATOM 992 C CA . MET A 1 117 ? 5.429 2.092 -9.386 1.00 93.38 117 MET A CA 1
ATOM 993 C C . MET A 1 117 ? 5.661 0.614 -9.672 1.00 93.38 117 MET A C 1
ATOM 995 O O . MET A 1 117 ? 6.785 0.195 -9.932 1.00 93.38 117 MET A O 1
ATOM 999 N N . ILE A 1 118 ? 4.592 -0.170 -9.657 1.00 95.56 118 ILE A N 1
ATOM 1000 C CA . ILE A 1 118 ? 4.644 -1.609 -9.898 1.00 95.56 118 ILE A CA 1
ATOM 1001 C C . ILE A 1 118 ? 4.120 -1.898 -11.300 1.00 95.56 118 ILE A C 1
ATOM 1003 O O . ILE A 1 118 ? 2.988 -1.540 -11.628 1.00 95.56 118 ILE A O 1
ATOM 1007 N N . LEU A 1 119 ? 4.948 -2.562 -12.106 1.00 95.81 119 LEU A N 1
ATOM 1008 C CA . LEU A 1 119 ? 4.619 -3.044 -13.444 1.00 95.81 119 LEU A CA 1
ATOM 1009 C C . LEU A 1 119 ? 4.426 -4.560 -13.387 1.00 95.81 119 LEU A C 1
ATOM 1011 O O . LEU A 1 119 ? 5.392 -5.320 -13.275 1.00 95.81 119 LEU A O 1
ATOM 1015 N N . SER A 1 120 ? 3.168 -4.993 -13.441 1.00 96.38 120 SER A N 1
ATOM 1016 C CA . SER A 1 120 ? 2.778 -6.403 -13.348 1.00 96.38 120 SER A CA 1
ATOM 1017 C C . SER A 1 120 ? 2.145 -6.873 -14.652 1.00 96.38 120 SER A C 1
ATOM 1019 O O . SER A 1 120 ? 1.356 -6.155 -15.252 1.00 96.38 120 SER A O 1
ATOM 1021 N N . GLU A 1 121 ? 2.454 -8.088 -15.098 1.00 95.38 121 GLU A N 1
ATOM 1022 C CA . GLU A 1 121 ? 1.770 -8.699 -16.253 1.00 95.38 121 GLU A CA 1
ATOM 1023 C C . GLU A 1 121 ? 0.350 -9.157 -15.906 1.00 95.38 121 GLU A C 1
ATOM 1025 O O . GLU A 1 121 ? -0.506 -9.246 -16.781 1.00 95.38 121 GLU A O 1
ATOM 1030 N N . ASN A 1 122 ? 0.098 -9.420 -14.622 1.00 95.12 122 ASN A N 1
ATOM 1031 C CA . ASN A 1 122 ? -1.185 -9.881 -14.111 1.00 95.12 122 ASN A CA 1
ATOM 1032 C C . ASN A 1 122 ? -1.865 -8.778 -13.290 1.00 95.12 122 ASN A C 1
ATOM 1034 O O . ASN A 1 122 ? -1.164 -8.007 -12.619 1.00 95.12 122 ASN A O 1
ATOM 1038 N N . PRO A 1 123 ? -3.206 -8.712 -13.296 1.00 94.75 123 PRO A N 1
ATOM 1039 C CA . PRO A 1 123 ? -3.926 -7.762 -12.467 1.00 94.75 123 PRO A CA 1
ATOM 1040 C C . PRO A 1 123 ? -3.696 -8.060 -10.980 1.00 94.75 123 PRO A C 1
ATOM 1042 O O . PRO A 1 123 ? -3.649 -9.219 -10.567 1.00 94.75 123 PRO A O 1
ATOM 1045 N N . LEU A 1 124 ? -3.551 -7.000 -10.187 1.00 93.44 124 LEU A N 1
ATOM 1046 C CA . LEU A 1 124 ? -3.373 -7.044 -8.737 1.00 93.44 124 LEU A CA 1
ATOM 1047 C C . LEU A 1 124 ? -4.566 -6.411 -8.021 1.00 93.44 124 LEU A C 1
ATOM 1049 O O . LEU A 1 124 ? -5.143 -5.428 -8.499 1.00 93.44 124 LEU A O 1
ATOM 1053 N N . GLU A 1 125 ? -4.884 -6.955 -6.850 1.00 91.75 125 GLU A N 1
ATOM 1054 C CA . GLU A 1 125 ? -5.880 -6.399 -5.939 1.00 91.75 125 GLU A CA 1
ATOM 1055 C C . GLU A 1 125 ? -5.262 -5.327 -5.029 1.00 91.75 125 GLU A C 1
ATOM 1057 O O . GLU A 1 125 ? -4.042 -5.177 -4.942 1.00 91.75 125 GLU A O 1
ATOM 1062 N N . PHE A 1 126 ? -6.096 -4.547 -4.340 1.00 91.00 126 PHE A N 1
ATOM 1063 C CA . PHE A 1 126 ? -5.649 -3.459 -3.455 1.00 91.00 126 PHE A CA 1
ATOM 1064 C C . PHE A 1 126 ? -5.233 -3.969 -2.073 1.00 91.00 126 PHE A C 1
ATOM 1066 O O . PHE A 1 126 ? -5.794 -3.607 -1.039 1.00 91.00 126 PHE A O 1
ATOM 1073 N N . GLU A 1 127 ? -4.245 -4.860 -2.065 1.00 91.00 127 GLU A N 1
ATOM 1074 C CA . GLU A 1 127 ? -3.803 -5.582 -0.879 1.00 91.00 127 GLU A CA 1
ATOM 1075 C C . GLU A 1 127 ? -2.304 -5.445 -0.612 1.00 91.00 127 GLU A C 1
ATOM 1077 O O . GLU A 1 127 ? -1.558 -4.825 -1.371 1.00 91.00 127 GLU A O 1
ATOM 1082 N N . GLU A 1 128 ? -1.871 -6.0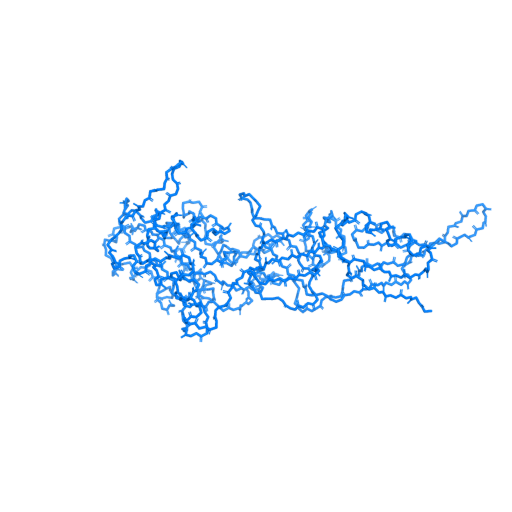20 0.509 1.00 92.38 128 GLU A N 1
ATOM 1083 C CA . GLU A 1 128 ? -0.463 -6.138 0.858 1.00 92.38 128 GLU A CA 1
ATOM 1084 C C . GLU A 1 128 ? 0.158 -7.345 0.144 1.00 92.38 128 GLU A C 1
ATOM 1086 O O . GLU A 1 128 ? -0.357 -8.464 0.226 1.00 92.38 128 GLU A O 1
ATOM 1091 N N . TYR A 1 129 ? 1.292 -7.123 -0.512 1.00 94.88 129 TYR A N 1
ATOM 1092 C CA . TYR A 1 129 ? 2.045 -8.136 -1.238 1.00 94.88 129 TYR A CA 1
ATOM 1093 C C . TYR A 1 129 ? 3.507 -8.146 -0.821 1.00 94.88 129 TYR A C 1
ATOM 1095 O O . TYR A 1 129 ? 4.077 -7.133 -0.408 1.00 94.88 129 TYR A O 1
ATOM 1103 N N . LEU A 1 130 ? 4.116 -9.312 -1.001 1.00 95.50 130 LEU A N 1
ATOM 1104 C CA . LEU A 1 130 ? 5.547 -9.481 -1.126 1.00 95.50 130 LEU A CA 1
ATOM 1105 C C . LEU A 1 130 ? 5.882 -9.591 -2.622 1.00 95.50 130 LEU A C 1
ATOM 1107 O O . LEU A 1 130 ? 5.438 -10.517 -3.302 1.00 95.50 130 LEU A O 1
ATOM 1111 N N . ILE A 1 131 ? 6.651 -8.636 -3.136 1.00 95.81 131 ILE A N 1
ATOM 1112 C CA . ILE A 1 131 ? 7.062 -8.558 -4.540 1.00 95.81 131 ILE A CA 1
ATOM 1113 C C . ILE A 1 131 ? 8.554 -8.840 -4.630 1.00 95.81 131 ILE A C 1
ATOM 1115 O O . ILE A 1 131 ? 9.342 -8.201 -3.939 1.00 95.81 131 ILE A O 1
ATOM 1119 N N . GLU A 1 132 ? 8.945 -9.754 -5.513 1.00 95.69 132 GLU A N 1
ATOM 1120 C CA . GLU A 1 132 ? 10.329 -9.888 -5.969 1.00 95.69 132 GLU A CA 1
ATOM 1121 C C . GLU A 1 132 ? 10.396 -9.396 -7.409 1.00 95.69 132 GLU A C 1
ATOM 1123 O O . GLU A 1 132 ? 9.571 -9.783 -8.243 1.00 95.69 132 GLU A O 1
ATOM 1128 N N . GLY A 1 133 ? 11.359 -8.545 -7.728 1.00 95.31 133 GLY A N 1
ATOM 1129 C CA . GLY A 1 133 ? 11.386 -7.914 -9.038 1.00 95.31 133 GLY A CA 1
ATOM 1130 C C . GLY A 1 133 ? 12.688 -7.219 -9.361 1.00 95.31 133 GLY A C 1
ATOM 1131 O O . GLY A 1 133 ? 13.682 -7.348 -8.649 1.00 95.31 133 GLY A O 1
ATOM 1132 N N . MET A 1 134 ? 12.649 -6.487 -10.468 1.00 95.25 134 MET A N 1
ATOM 1133 C CA . MET A 1 134 ? 13.726 -5.609 -10.886 1.00 95.25 134 MET A CA 1
ATOM 1134 C C . MET A 1 134 ? 13.375 -4.170 -10.519 1.00 95.25 134 MET A C 1
ATOM 1136 O O . MET A 1 134 ? 12.509 -3.574 -11.162 1.00 95.25 134 MET A O 1
ATOM 1140 N N . LEU A 1 135 ? 14.046 -3.627 -9.504 1.00 93.75 135 LEU A N 1
ATOM 1141 C CA . LEU A 1 135 ? 13.985 -2.220 -9.126 1.00 93.75 135 LEU A CA 1
ATOM 1142 C C . LEU A 1 135 ? 14.860 -1.374 -10.048 1.00 93.75 135 LEU A C 1
ATOM 1144 O O . LEU A 1 135 ? 16.013 -1.706 -10.347 1.00 93.75 135 LEU A O 1
ATOM 1148 N N . MET A 1 136 ? 14.289 -0.251 -10.456 1.00 90.38 136 MET A N 1
ATOM 1149 C CA . MET A 1 136 ? 14.920 0.779 -11.249 1.00 90.38 136 MET A CA 1
ATOM 1150 C C . MET A 1 136 ? 14.565 2.152 -10.702 1.00 90.38 136 MET A C 1
ATOM 1152 O O . MET A 1 136 ? 13.388 2.489 -10.585 1.00 90.38 136 MET A O 1
ATOM 1156 N N . ASP A 1 137 ? 15.583 2.970 -10.476 1.00 86.38 137 ASP A N 1
ATOM 1157 C CA . ASP A 1 137 ? 15.394 4.377 -10.158 1.00 86.38 137 ASP A CA 1
ATOM 1158 C C . ASP A 1 137 ? 15.447 5.179 -11.455 1.00 86.38 137 ASP A C 1
ATOM 1160 O O . ASP A 1 137 ? 16.457 5.186 -12.166 1.00 86.38 137 ASP A O 1
ATOM 1164 N N . LEU A 1 138 ? 14.331 5.816 -11.794 1.00 79.94 138 LEU A N 1
ATOM 1165 C CA . LEU A 1 138 ? 14.248 6.720 -12.930 1.00 79.94 138 LEU A CA 1
ATOM 1166 C C . LEU A 1 138 ? 14.398 8.156 -12.438 1.00 79.94 138 LEU A C 1
ATOM 1168 O O . LEU A 1 138 ? 13.555 8.638 -11.685 1.00 79.94 138 LEU A O 1
ATOM 1172 N N . ASP A 1 139 ? 15.441 8.842 -12.898 1.00 67.31 139 ASP A N 1
ATOM 1173 C CA . ASP A 1 139 ? 15.511 10.303 -12.840 1.00 67.31 139 ASP A CA 1
ATOM 1174 C C . ASP A 1 139 ? 14.542 10.894 -13.885 1.00 67.31 139 ASP A C 1
ATOM 1176 O O . ASP A 1 139 ? 14.334 10.267 -14.920 1.00 67.31 139 ASP A O 1
ATOM 1180 N N . ASP A 1 140 ? 13.947 12.069 -13.632 1.00 55.28 140 ASP A N 1
ATOM 1181 C CA . ASP A 1 140 ? 12.972 12.770 -14.502 1.00 55.28 140 ASP A CA 1
ATOM 1182 C C . ASP A 1 140 ? 13.135 12.475 -16.020 1.00 55.28 140 ASP A C 1
ATOM 1184 O O . ASP A 1 140 ? 13.959 13.092 -16.708 1.00 55.28 140 ASP A O 1
ATOM 1188 N N . PHE A 1 141 ? 12.333 11.541 -16.563 1.00 52.25 141 PHE A N 1
ATOM 1189 C CA . PHE A 1 141 ? 12.346 11.164 -17.985 1.00 52.25 141 PHE A CA 1
ATOM 1190 C C . PHE A 1 141 ? 10.976 11.187 -18.657 1.00 52.25 141 PHE A C 1
ATOM 1192 O O . PHE A 1 141 ? 9.978 10.696 -18.130 1.00 52.25 141 PHE A O 1
ATOM 1199 N N . SER A 1 142 ? 10.995 11.674 -19.903 1.00 51.56 142 SER A N 1
ATOM 1200 C CA . SER A 1 142 ? 9.857 11.908 -20.800 1.00 51.56 142 SER A CA 1
ATOM 1201 C C . SER A 1 142 ? 8.981 10.692 -21.112 1.00 51.56 142 SER A C 1
ATOM 1203 O O . SER A 1 142 ? 7.829 10.863 -21.506 1.00 51.56 142 SER A O 1
ATOM 1205 N N . ASP A 1 143 ? 9.518 9.476 -21.000 1.00 50.94 143 ASP A N 1
ATOM 1206 C CA . ASP A 1 143 ? 8.845 8.271 -21.505 1.00 50.94 143 ASP A CA 1
ATOM 1207 C C . ASP A 1 143 ? 7.834 7.711 -20.501 1.00 50.94 143 ASP A C 1
ATOM 1209 O O . ASP A 1 143 ? 6.754 7.275 -20.894 1.00 50.94 143 ASP A O 1
ATOM 1213 N N . VAL A 1 144 ? 8.131 7.826 -19.204 1.00 49.78 144 VAL A N 1
ATOM 1214 C CA . VAL A 1 144 ? 7.169 7.565 -18.123 1.00 49.78 144 VAL A CA 1
ATOM 1215 C C . VAL A 1 144 ? 6.436 8.853 -17.745 1.00 49.78 144 VAL A C 1
ATOM 1217 O O . VAL A 1 144 ? 5.261 8.797 -17.394 1.00 49.78 144 VAL A O 1
ATOM 1220 N N . SER A 1 145 ? 7.053 10.034 -17.918 1.00 49.06 145 SER A N 1
ATOM 1221 C CA . SER A 1 145 ? 6.415 11.309 -17.561 1.00 49.06 145 SER A CA 1
ATOM 1222 C C . SER A 1 145 ? 5.165 11.653 -18.386 1.00 49.06 145 SER A C 1
ATOM 1224 O O . SER A 1 145 ? 4.378 12.506 -17.979 1.00 49.06 145 SER A O 1
ATOM 1226 N N . LYS A 1 146 ? 4.980 11.019 -19.555 1.00 51.34 146 LYS A N 1
ATOM 1227 C CA . LYS A 1 146 ? 3.733 11.100 -20.337 1.00 51.34 146 LYS A CA 1
ATOM 1228 C C . LYS A 1 146 ? 2.556 10.410 -19.641 1.00 51.34 146 LYS A C 1
ATOM 1230 O O . LYS A 1 146 ? 1.429 10.857 -19.818 1.00 51.34 146 LYS A O 1
ATOM 1235 N N . TYR A 1 147 ? 2.826 9.363 -18.861 1.00 51.56 147 TYR A N 1
ATOM 1236 C CA . TYR A 1 147 ? 1.826 8.543 -18.164 1.00 51.56 147 TYR A CA 1
ATOM 1237 C C . TYR A 1 147 ? 1.720 8.890 -16.678 1.00 51.56 147 TYR A C 1
ATOM 1239 O O . TYR A 1 147 ? 0.649 8.832 -16.089 1.00 51.56 147 TYR A O 1
ATOM 1247 N N . THR A 1 148 ? 2.814 9.331 -16.064 1.00 49.56 148 THR A N 1
ATOM 1248 C CA . THR A 1 148 ? 2.819 9.844 -14.696 1.00 49.56 148 THR A CA 1
ATOM 1249 C C . THR A 1 148 ? 3.338 11.259 -14.717 1.00 49.56 148 THR A C 1
ATOM 1251 O O . THR A 1 148 ? 4.505 11.466 -15.030 1.00 49.56 148 THR A O 1
ATOM 1254 N N . ARG A 1 149 ? 2.513 12.250 -14.378 1.00 49.88 149 ARG A N 1
ATOM 1255 C CA . ARG A 1 149 ? 2.990 13.621 -14.167 1.00 49.88 149 ARG A CA 1
ATOM 1256 C C . ARG A 1 149 ? 4.036 13.633 -13.037 1.00 49.88 149 ARG A C 1
ATOM 1258 O O . ARG A 1 149 ? 3.696 13.724 -11.868 1.00 49.88 149 ARG A O 1
ATOM 1265 N N . ILE A 1 150 ? 5.293 13.484 -13.453 1.00 51.25 150 ILE A N 1
ATOM 1266 C CA . ILE A 1 150 ? 6.551 13.953 -12.870 1.00 51.25 150 ILE A CA 1
ATOM 1267 C C . ILE A 1 150 ? 6.721 13.626 -11.374 1.00 51.25 150 ILE A C 1
ATOM 1269 O O . ILE A 1 150 ? 6.402 14.436 -10.505 1.00 51.25 150 ILE A O 1
ATOM 1273 N N . MET A 1 151 ? 7.315 12.462 -11.073 1.00 48.38 151 MET A N 1
ATOM 1274 C CA . MET A 1 151 ? 8.075 12.295 -9.828 1.00 48.38 151 MET A CA 1
ATOM 1275 C C . MET A 1 151 ? 9.559 12.526 -10.130 1.00 48.38 151 MET A C 1
ATOM 1277 O O . MET A 1 151 ? 10.118 11.858 -10.994 1.00 48.38 151 MET A O 1
ATOM 1281 N N . LYS A 1 152 ? 10.201 13.419 -9.367 1.00 53.66 152 LYS A N 1
ATOM 1282 C CA . LYS A 1 152 ? 11.617 13.801 -9.537 1.00 53.66 152 LYS A CA 1
ATOM 1283 C C . LYS A 1 152 ? 12.609 12.634 -9.410 1.00 53.66 152 LYS A C 1
ATOM 1285 O O . LYS A 1 152 ? 13.730 12.748 -9.898 1.00 53.66 152 LYS A O 1
ATOM 1290 N N . LYS A 1 153 ? 12.184 11.531 -8.781 1.00 63.53 153 LYS A N 1
ATOM 1291 C CA . LYS A 1 153 ? 12.737 10.175 -8.893 1.00 63.53 153 LYS A CA 1
ATOM 1292 C C . LYS A 1 153 ? 11.584 9.183 -8.741 1.00 63.53 153 LYS A C 1
ATOM 1294 O O . LYS A 1 153 ? 10.854 9.262 -7.755 1.00 63.53 153 LYS A O 1
ATOM 1299 N N . SER A 1 154 ? 11.382 8.290 -9.705 1.00 75.75 154 SER A N 1
ATOM 1300 C CA . SER A 1 154 ? 10.386 7.215 -9.603 1.00 75.75 154 SER A CA 1
ATOM 1301 C C . SER A 1 154 ? 11.082 5.881 -9.386 1.00 75.75 154 SER A C 1
ATOM 1303 O O . SER A 1 154 ? 11.839 5.442 -10.250 1.00 75.75 154 SER A O 1
ATOM 1305 N N . HIS A 1 155 ? 10.764 5.211 -8.279 1.00 89.94 155 HIS A N 1
ATOM 1306 C CA . HIS A 1 155 ? 11.109 3.809 -8.079 1.00 89.94 155 HIS A CA 1
ATOM 1307 C C . HIS A 1 155 ? 10.145 2.942 -8.890 1.00 89.94 155 HIS A C 1
ATOM 1309 O O . HIS A 1 155 ? 8.959 2.847 -8.566 1.00 89.94 155 HIS A O 1
ATOM 1315 N N . VAL A 1 156 ? 10.630 2.338 -9.970 1.00 92.75 156 VAL A N 1
ATOM 1316 C CA . VAL A 1 156 ? 9.852 1.442 -10.830 1.00 92.75 156 VAL A CA 1
ATOM 1317 C C . VAL A 1 156 ? 10.291 0.010 -10.585 1.00 92.75 156 VAL A C 1
ATOM 1319 O O . VAL A 1 156 ? 11.482 -0.287 -10.575 1.00 92.75 156 VAL A O 1
ATOM 1322 N N . VAL A 1 157 ? 9.329 -0.891 -10.414 1.00 95.69 157 VAL A N 1
ATOM 1323 C CA . VAL A 1 157 ? 9.581 -2.311 -10.185 1.00 95.69 157 VAL A CA 1
ATOM 1324 C C . VAL A 1 157 ? 8.876 -3.129 -11.249 1.00 95.69 157 VAL A C 1
ATOM 1326 O O . VAL A 1 157 ? 7.646 -3.161 -11.310 1.00 95.69 157 VAL A O 1
ATOM 1329 N N . PHE A 1 158 ? 9.658 -3.836 -12.059 1.00 96.00 158 PHE A N 1
ATOM 1330 C CA . PHE A 1 158 ? 9.133 -4.888 -12.925 1.00 96.00 158 PHE A CA 1
ATOM 1331 C C . PHE A 1 158 ? 8.964 -6.162 -12.105 1.00 96.00 158 PHE A C 1
ATOM 1333 O O . PHE A 1 158 ? 9.944 -6.722 -11.608 1.00 96.00 158 PHE A O 1
ATOM 1340 N N . VAL A 1 159 ? 7.721 -6.617 -11.955 1.00 96.50 159 VAL A N 1
ATOM 1341 C CA . VAL A 1 159 ? 7.398 -7.773 -11.113 1.00 96.50 159 VAL A CA 1
ATOM 1342 C C . VAL A 1 159 ? 7.968 -9.044 -11.731 1.00 96.50 159 VAL A C 1
ATOM 1344 O O . VAL A 1 159 ? 7.600 -9.426 -12.846 1.00 96.50 159 VAL A O 1
ATOM 1347 N N . ASN A 1 160 ? 8.827 -9.737 -10.982 1.00 94.75 160 ASN A N 1
ATOM 1348 C CA . ASN A 1 160 ? 9.301 -11.077 -11.314 1.00 94.75 160 ASN A CA 1
ATOM 1349 C C . ASN A 1 160 ? 8.383 -12.143 -10.696 1.00 94.75 160 ASN A C 1
ATOM 1351 O O . ASN A 1 160 ? 7.806 -12.960 -11.409 1.00 94.75 160 ASN A O 1
ATOM 1355 N N . ASN A 1 161 ? 8.203 -12.058 -9.380 1.00 94.19 161 ASN A N 1
ATOM 1356 C CA . ASN A 1 161 ? 7.300 -12.884 -8.595 1.00 94.19 161 ASN A CA 1
ATOM 1357 C C . ASN A 1 161 ? 6.454 -12.003 -7.683 1.00 94.19 161 ASN A C 1
ATOM 1359 O O . ASN A 1 161 ? 6.900 -10.951 -7.221 1.00 94.19 161 ASN A O 1
ATOM 1363 N N . ILE A 1 162 ? 5.260 -12.483 -7.355 1.00 94.94 162 ILE A N 1
ATOM 1364 C CA . ILE A 1 162 ? 4.397 -11.830 -6.384 1.00 94.94 162 ILE A CA 1
ATOM 1365 C C . ILE A 1 162 ? 3.669 -12.861 -5.535 1.00 94.94 162 ILE A C 1
ATOM 1367 O O . ILE A 1 162 ? 3.169 -13.862 -6.047 1.00 94.94 162 ILE A O 1
ATOM 1371 N N . THR A 1 163 ? 3.606 -12.608 -4.232 1.00 94.62 163 THR A N 1
ATOM 1372 C CA . THR A 1 163 ? 2.827 -13.405 -3.288 1.00 94.62 163 THR A CA 1
ATOM 1373 C C . THR A 1 163 ? 2.008 -12.480 -2.387 1.00 94.62 163 THR A C 1
ATOM 1375 O O . THR A 1 163 ? 2.544 -11.496 -1.869 1.00 94.62 163 THR A O 1
ATOM 1378 N N . PRO A 1 164 ? 0.700 -12.734 -2.196 1.00 91.94 164 PRO A N 1
ATOM 1379 C CA . PRO A 1 164 ? -0.080 -12.017 -1.192 1.00 91.94 164 PRO A CA 1
ATOM 1380 C C . PRO A 1 164 ? 0.573 -12.152 0.188 1.00 91.94 164 PRO A C 1
ATOM 1382 O O . PRO A 1 164 ? 0.967 -13.247 0.589 1.00 91.94 164 PRO A O 1
ATOM 1385 N N . ALA A 1 165 ? 0.682 -11.051 0.933 1.00 88.50 165 ALA A N 1
ATOM 1386 C CA . ALA A 1 165 ? 1.238 -11.079 2.289 1.00 88.50 165 ALA A CA 1
ATOM 1387 C C . ALA A 1 165 ? 0.238 -11.638 3.318 1.00 88.50 165 ALA A C 1
ATOM 1389 O O . ALA A 1 165 ? 0.608 -11.987 4.442 1.00 88.50 165 ALA A O 1
ATOM 1390 N N . LYS A 1 166 ? -1.045 -11.710 2.949 1.00 83.44 166 LYS A N 1
ATOM 1391 C CA . LYS A 1 166 ? -2.108 -12.259 3.789 1.00 83.44 166 LYS A CA 1
ATOM 1392 C C . LYS A 1 166 ? -2.153 -13.778 3.655 1.00 83.44 166 LYS A C 1
ATOM 1394 O O . LYS A 1 166 ? -2.245 -14.311 2.554 1.00 83.44 166 LYS A O 1
ATOM 1399 N 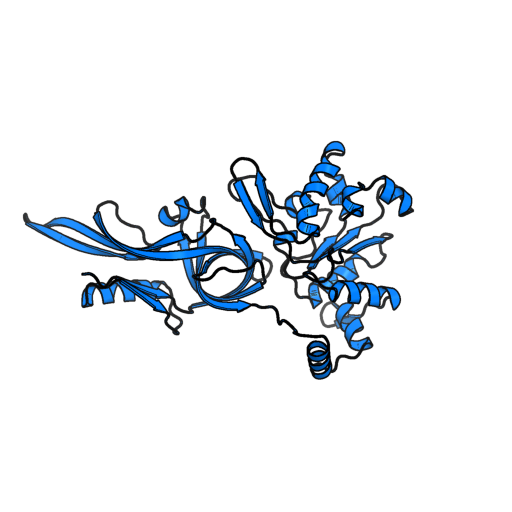N . LYS A 1 167 ? -2.177 -14.466 4.795 1.00 83.81 167 LYS A N 1
ATOM 1400 C CA . LYS A 1 167 ? -2.550 -15.880 4.862 1.00 83.81 167 LYS A CA 1
ATOM 1401 C C . LYS A 1 167 ? -4.073 -15.967 4.913 1.00 83.81 167 LYS A C 1
ATOM 1403 O O . LYS A 1 167 ? -4.682 -15.436 5.840 1.00 83.81 167 LYS A O 1
ATOM 1408 N N . ILE A 1 168 ? -4.668 -16.593 3.906 1.00 82.94 168 ILE A N 1
ATOM 1409 C CA . ILE A 1 168 ? -6.108 -16.848 3.857 1.00 82.94 168 ILE A CA 1
ATOM 1410 C C . ILE A 1 168 ? -6.361 -18.200 4.522 1.00 82.94 168 ILE A C 1
ATOM 1412 O O . ILE A 1 168 ? -5.665 -19.173 4.232 1.00 82.94 168 ILE A O 1
ATOM 1416 N N . TYR A 1 169 ? -7.333 -18.234 5.429 1.00 84.12 169 TYR A N 1
ATOM 1417 C CA . TYR A 1 169 ? -7.842 -19.466 6.019 1.00 84.12 169 TYR A CA 1
ATOM 1418 C C . TYR A 1 169 ? -9.152 -19.829 5.337 1.00 84.12 169 TYR A C 1
ATOM 1420 O O . TYR A 1 169 ? -10.033 -18.982 5.214 1.00 84.12 169 TYR A O 1
ATOM 1428 N N . GLU A 1 170 ? -9.286 -21.080 4.914 1.00 84.44 170 GLU A N 1
ATOM 1429 C CA . GLU A 1 170 ? -10.491 -21.570 4.241 1.00 84.44 170 GLU A CA 1
ATOM 1430 C C . GLU A 1 170 ? -11.675 -21.680 5.207 1.00 84.44 170 GLU A C 1
ATOM 1432 O O . GLU A 1 170 ? -12.831 -21.552 4.812 1.00 84.44 170 GLU A O 1
ATOM 1437 N N . ASN A 1 171 ? -11.397 -21.935 6.487 1.00 83.69 171 ASN A N 1
ATOM 1438 C CA . ASN A 1 171 ? -12.411 -22.105 7.518 1.00 83.69 171 ASN A CA 1
ATOM 1439 C C . ASN A 1 171 ? -11.847 -21.852 8.926 1.00 83.69 171 ASN A C 1
ATOM 1441 O O . ASN A 1 171 ? -10.637 -21.736 9.141 1.00 83.69 171 ASN A O 1
ATOM 1445 N N . HIS A 1 172 ? -12.746 -21.805 9.912 1.00 84.50 172 HIS A N 1
ATOM 1446 C CA . HIS A 1 172 ? -12.383 -21.603 11.314 1.00 84.50 172 HIS A CA 1
ATOM 1447 C C . HIS A 1 172 ? -11.499 -22.720 11.884 1.00 84.50 172 HIS A C 1
ATOM 1449 O O . HIS A 1 172 ? -10.660 -22.433 12.732 1.00 84.50 172 HIS A O 1
ATOM 1455 N N . ASN A 1 173 ? -11.633 -23.971 11.429 1.00 89.06 173 ASN A N 1
ATOM 1456 C CA . ASN A 1 173 ? -10.825 -25.076 11.957 1.00 89.06 173 ASN A CA 1
ATOM 1457 C C . ASN A 1 173 ? -9.345 -24.886 11.617 1.00 89.06 173 ASN A C 1
ATOM 1459 O O . ASN A 1 173 ? -8.499 -25.038 12.493 1.00 89.06 173 ASN A O 1
ATOM 1463 N N . GLN A 1 174 ? -9.042 -24.458 10.389 1.00 89.50 174 GLN A N 1
ATOM 1464 C CA . GLN A 1 174 ? -7.674 -24.157 9.970 1.00 89.50 174 GLN A CA 1
ATOM 1465 C C . GLN A 1 174 ? -7.060 -23.015 10.796 1.00 89.50 174 GLN A C 1
ATOM 1467 O O . GLN A 1 174 ? -5.905 -23.098 11.213 1.00 89.50 174 GLN A O 1
ATOM 1472 N N . LEU A 1 175 ? -7.841 -21.967 11.087 1.00 84.94 175 LEU A N 1
ATOM 1473 C CA . LEU A 1 175 ? -7.416 -20.895 11.990 1.00 84.94 175 LEU A CA 1
ATOM 1474 C C . LEU A 1 175 ? -7.138 -21.436 13.403 1.00 84.94 175 LEU A C 1
ATOM 1476 O O . LEU A 1 175 ? -6.098 -21.132 13.984 1.00 84.94 175 LEU A O 1
ATOM 1480 N N . LEU A 1 176 ? -8.038 -22.256 13.952 1.00 85.00 176 LEU A N 1
ATOM 1481 C CA . LEU A 1 176 ? -7.891 -22.836 15.290 1.00 85.00 176 LEU A CA 1
ATOM 1482 C C . LEU A 1 176 ? -6.674 -23.765 15.396 1.00 85.00 176 LEU A C 1
ATOM 1484 O O . LEU A 1 176 ? -5.998 -23.758 16.422 1.00 85.00 176 LEU A O 1
ATOM 1488 N N . GLU A 1 177 ? -6.365 -24.546 14.362 1.00 89.06 177 GLU A N 1
ATOM 1489 C CA . GLU A 1 177 ? -5.160 -25.383 14.319 1.00 89.06 177 GLU A CA 1
ATOM 1490 C C . GLU A 1 177 ? -3.877 -24.552 14.364 1.00 89.06 177 GLU A C 1
ATOM 1492 O O . GLU A 1 177 ? -2.934 -24.901 15.072 1.00 89.06 177 GLU A O 1
ATOM 1497 N N . GLU A 1 178 ? -3.837 -23.426 13.656 1.00 87.06 178 GLU A N 1
ATOM 1498 C CA . GLU A 1 178 ? -2.689 -22.519 13.685 1.00 87.06 178 GLU A CA 1
ATOM 1499 C C . GLU A 1 178 ? -2.555 -21.807 15.033 1.00 87.06 178 GLU A C 1
ATOM 1501 O O . GLU A 1 178 ? -1.455 -21.733 15.576 1.00 87.06 178 GLU A O 1
ATOM 1506 N N . LEU A 1 179 ? -3.666 -21.366 15.630 1.00 83.06 179 LEU A N 1
ATOM 1507 C CA . LEU A 1 179 ? -3.662 -20.798 16.982 1.00 83.06 179 LEU A CA 1
ATOM 1508 C C . LEU A 1 179 ? -3.168 -21.812 18.027 1.00 83.06 179 LEU A C 1
ATOM 1510 O O . LEU A 1 179 ? -2.402 -21.445 18.919 1.00 83.06 179 LEU A O 1
ATOM 1514 N N . LYS A 1 180 ? -3.527 -23.097 17.878 1.00 85.12 180 LYS A N 1
ATOM 1515 C CA . LYS A 1 180 ? -2.995 -24.187 18.712 1.00 85.12 180 LYS A CA 1
ATOM 1516 C C . LYS A 1 180 ? -1.487 -24.362 18.538 1.00 85.12 180 LYS A C 1
ATOM 1518 O O . LYS A 1 180 ? -0.796 -24.510 19.538 1.00 85.12 180 LYS A O 1
ATOM 1523 N N . LYS A 1 181 ? -0.958 -24.304 17.308 1.00 89.12 181 LYS A N 1
ATOM 1524 C CA . LYS A 1 181 ? 0.500 -24.375 17.053 1.00 89.12 181 LYS A CA 1
ATOM 1525 C C . LYS A 1 181 ? 1.265 -23.227 17.713 1.00 89.12 181 LYS A C 1
ATOM 1527 O O . LYS A 1 181 ? 2.417 -23.404 18.094 1.00 89.12 181 LYS A O 1
ATOM 1532 N N . LEU A 1 182 ? 0.626 -22.067 17.857 1.00 84.75 182 LEU A N 1
ATOM 1533 C CA . LEU A 1 182 ? 1.184 -20.909 18.555 1.00 84.75 182 LEU A CA 1
ATOM 1534 C C . LEU A 1 182 ? 1.074 -21.013 20.087 1.00 84.75 182 LEU A C 1
ATOM 1536 O O . LEU A 1 182 ? 1.538 -20.109 20.776 1.00 84.75 182 LEU A O 1
ATOM 1540 N N . ASN A 1 183 ? 0.478 -22.088 20.625 1.00 85.31 183 ASN A N 1
ATOM 1541 C CA . ASN A 1 183 ? 0.190 -22.270 22.052 1.00 85.31 183 ASN A CA 1
ATOM 1542 C C . ASN A 1 183 ? -0.548 -21.071 22.680 1.00 85.31 183 ASN A C 1
ATOM 1544 O O . ASN A 1 183 ? -0.354 -20.755 23.854 1.00 85.31 183 ASN A O 1
ATOM 1548 N N . LEU A 1 184 ? -1.404 -20.402 21.899 1.00 83.38 184 LEU A N 1
ATOM 1549 C CA . LEU A 1 184 ? -2.196 -19.270 22.370 1.00 83.38 184 LEU A CA 1
ATOM 1550 C C . LEU A 1 184 ? -3.458 -19.772 23.079 1.00 83.38 184 LEU A C 1
ATOM 1552 O O . LEU A 1 184 ? -4.331 -20.389 22.469 1.00 83.38 184 LEU A O 1
ATOM 1556 N N . ASN A 1 185 ? -3.567 -19.478 24.371 1.00 85.50 185 ASN A N 1
ATOM 1557 C CA . ASN A 1 185 ? -4.814 -19.561 25.132 1.00 85.50 185 ASN A CA 1
ATOM 1558 C C . ASN A 1 185 ? -5.494 -18.179 25.220 1.00 85.50 185 ASN A C 1
ATOM 1560 O O . ASN A 1 185 ? -4.903 -17.169 24.836 1.00 85.50 185 ASN A O 1
ATOM 1564 N N . GLU A 1 186 ? -6.726 -18.127 25.737 1.00 84.94 186 GLU A N 1
ATOM 1565 C CA . GLU A 1 186 ? -7.513 -16.885 25.821 1.00 84.94 186 GLU A CA 1
ATOM 1566 C C . GLU A 1 186 ? -6.757 -15.754 26.542 1.00 84.94 186 GLU A C 1
ATOM 1568 O O . GLU A 1 186 ? -6.680 -14.640 26.027 1.00 84.94 186 GLU A O 1
ATOM 1573 N N . ASP A 1 187 ? -6.136 -16.036 27.689 1.00 88.12 187 ASP A N 1
ATOM 1574 C CA . ASP A 1 187 ? -5.402 -15.027 28.459 1.00 88.12 187 ASP A CA 1
ATOM 1575 C C . ASP A 1 187 ? -4.169 -14.518 27.721 1.00 88.12 187 ASP A C 1
ATOM 1577 O O . ASP A 1 187 ? -3.982 -13.311 27.606 1.00 88.12 187 ASP A O 1
ATOM 1581 N N . SER A 1 188 ? -3.360 -15.417 27.163 1.00 88.19 188 SER A N 1
ATOM 1582 C CA . SER A 1 188 ? -2.178 -15.053 26.377 1.00 88.19 188 SER A CA 1
ATOM 1583 C C . SER A 1 188 ? -2.545 -14.270 25.116 1.00 88.19 188 SER A C 1
ATOM 1585 O O . SER A 1 188 ? -1.804 -13.379 24.709 1.00 88.19 188 SER A O 1
ATOM 1587 N N . PHE A 1 189 ? -3.710 -14.548 24.523 1.00 87.81 189 PHE A N 1
ATOM 1588 C CA . PHE A 1 189 ? -4.225 -13.812 23.376 1.00 87.81 189 PHE A CA 1
ATOM 1589 C C . PHE A 1 189 ? -4.589 -12.374 23.757 1.00 87.81 189 PHE A C 1
ATOM 1591 O O . PHE A 1 189 ? -4.136 -11.435 23.103 1.00 87.81 189 PHE A O 1
ATOM 1598 N N . PHE A 1 190 ? -5.348 -12.175 24.837 1.00 90.50 190 PHE A N 1
ATOM 1599 C CA . PHE A 1 190 ? -5.692 -10.826 25.290 1.00 90.50 190 PHE A CA 1
ATOM 1600 C C . PHE A 1 190 ? -4.483 -10.067 25.835 1.00 90.50 190 PHE A C 1
ATOM 1602 O O . PHE A 1 190 ? -4.302 -8.898 25.506 1.00 90.50 190 PHE A O 1
ATOM 1609 N N . GLN A 1 191 ? -3.604 -10.731 26.587 1.00 89.06 191 GLN A N 1
ATOM 1610 C CA . GLN A 1 191 ? -2.335 -10.141 27.004 1.00 89.06 191 GLN A CA 1
ATOM 1611 C C . GLN A 1 191 ? -1.521 -9.683 25.800 1.00 89.06 191 GLN A C 1
ATOM 1613 O O . GLN A 1 191 ? -0.994 -8.579 25.822 1.00 89.06 191 GLN A O 1
ATOM 1618 N N . ASN A 1 192 ? -1.467 -10.476 24.727 1.00 87.75 192 ASN A N 1
ATOM 1619 C CA . ASN A 1 192 ? -0.794 -10.068 23.503 1.00 87.75 192 ASN A CA 1
ATOM 1620 C C . ASN A 1 192 ? -1.444 -8.823 22.879 1.00 87.75 192 ASN A C 1
ATOM 1622 O O . ASN A 1 192 ? -0.727 -7.882 22.562 1.00 87.75 192 ASN A O 1
ATOM 1626 N N . LEU A 1 193 ? -2.776 -8.782 22.754 1.00 89.75 193 LEU A N 1
ATOM 1627 C CA . LEU A 1 193 ? -3.494 -7.654 22.144 1.00 89.75 193 LEU A CA 1
ATOM 1628 C C . LEU A 1 193 ? -3.348 -6.329 22.907 1.00 89.75 193 LEU A C 1
ATOM 1630 O O . LEU A 1 193 ? -3.305 -5.274 22.280 1.00 89.75 193 LEU A O 1
ATOM 1634 N N . PHE A 1 194 ? -3.287 -6.374 24.238 1.00 90.94 194 PHE A N 1
ATOM 1635 C CA . PHE A 1 194 ? -3.277 -5.190 25.107 1.00 90.94 194 PHE A CA 1
ATOM 1636 C C . PHE A 1 194 ? -1.915 -4.920 25.756 1.00 90.94 194 PHE A C 1
ATOM 1638 O O . PHE A 1 194 ? -1.830 -4.242 26.783 1.00 90.94 194 PHE A O 1
ATOM 1645 N N . CYS A 1 195 ? -0.841 -5.467 25.189 1.00 89.25 195 CYS A N 1
ATOM 1646 C CA . CYS A 1 195 ? 0.504 -5.237 25.689 1.00 89.25 195 CYS A CA 1
ATOM 1647 C C . CYS A 1 195 ? 1.265 -4.222 24.838 1.00 89.25 195 CYS A C 1
ATOM 1649 O O . CYS A 1 195 ? 1.378 -4.398 23.625 1.00 89.25 195 CYS A O 1
ATOM 1651 N N . ILE A 1 196 ? 1.857 -3.229 25.501 1.00 85.69 196 ILE A N 1
ATOM 1652 C CA . ILE A 1 196 ? 2.710 -2.193 24.906 1.00 85.69 196 ILE A CA 1
ATOM 1653 C C . ILE A 1 196 ? 4.157 -2.443 25.325 1.00 85.69 196 ILE A C 1
ATOM 1655 O O . ILE A 1 196 ? 4.418 -2.774 26.489 1.00 85.69 196 ILE A O 1
ATOM 1659 N N . SER A 1 197 ? 5.092 -2.272 24.394 1.00 84.69 197 SER A N 1
ATOM 1660 C CA . SER A 1 197 ? 6.518 -2.302 24.718 1.00 84.69 197 SER A CA 1
ATOM 1661 C C . SER A 1 197 ? 6.967 -0.935 25.247 1.00 84.69 197 SER A C 1
ATOM 1663 O O . SER A 1 197 ? 7.067 0.031 24.494 1.00 84.69 197 SER A O 1
ATOM 1665 N N . GLU A 1 198 ? 7.286 -0.844 26.539 1.00 79.69 198 GLU A N 1
ATOM 1666 C CA . GLU A 1 198 ? 7.899 0.345 27.144 1.00 79.69 198 GLU A CA 1
ATOM 1667 C C . GLU A 1 198 ? 9.349 0.028 27.550 1.00 79.69 198 GLU A C 1
ATOM 1669 O O . GLU A 1 198 ? 9.646 -0.613 28.564 1.00 79.69 198 GLU A O 1
ATOM 1674 N N . GLY A 1 199 ? 10.295 0.451 26.705 1.00 76.69 199 GLY A N 1
ATOM 1675 C CA . GLY A 1 199 ? 11.719 0.173 26.886 1.00 76.69 199 GLY A CA 1
ATOM 1676 C C . GLY A 1 199 ? 12.040 -1.320 26.756 1.00 76.69 199 GLY A C 1
ATOM 1677 O O . GLY A 1 199 ? 11.896 -1.901 25.686 1.00 76.69 199 GLY A O 1
ATOM 1678 N N . LYS A 1 200 ? 12.521 -1.942 27.842 1.00 72.38 200 LYS A N 1
ATOM 1679 C CA . LYS A 1 200 ? 12.808 -3.392 27.897 1.00 72.38 200 LYS A CA 1
ATOM 1680 C C . LYS A 1 200 ? 11.661 -4.211 28.500 1.00 72.38 200 LYS A C 1
ATOM 1682 O O . LYS A 1 200 ? 11.824 -5.415 28.690 1.00 72.38 200 LYS A O 1
ATOM 1687 N N . GLN A 1 201 ? 10.548 -3.573 28.861 1.00 79.50 201 GLN A N 1
ATOM 1688 C CA . GLN A 1 201 ? 9.429 -4.223 29.533 1.00 79.50 201 GLN A CA 1
ATOM 1689 C C . GLN A 1 201 ? 8.190 -4.236 28.643 1.00 79.50 201 GLN A C 1
ATOM 1691 O O . GLN A 1 201 ? 7.919 -3.303 27.896 1.00 79.50 201 GLN A O 1
ATOM 1696 N N . ASN A 1 202 ? 7.437 -5.324 28.755 1.00 81.19 202 ASN A N 1
ATOM 1697 C CA . ASN A 1 202 ? 6.131 -5.496 28.143 1.00 81.19 202 ASN A CA 1
ATOM 1698 C C . ASN A 1 202 ? 5.084 -5.221 29.225 1.00 81.19 202 ASN A C 1
ATOM 1700 O O . ASN A 1 202 ? 4.982 -5.986 30.186 1.00 81.19 202 ASN A O 1
ATOM 1704 N N . LEU A 1 203 ? 4.336 -4.127 29.096 1.00 84.56 203 LEU A N 1
ATOM 1705 C CA . LEU A 1 203 ? 3.293 -3.758 30.049 1.00 84.56 203 LEU A CA 1
ATOM 1706 C C . LEU A 1 203 ? 1.939 -4.204 29.508 1.00 84.56 203 LEU A C 1
ATOM 1708 O O . LEU A 1 203 ? 1.530 -3.780 28.429 1.00 84.56 203 LEU A O 1
ATOM 1712 N N . TYR A 1 204 ? 1.253 -5.076 30.246 1.00 86.31 204 TYR A N 1
ATOM 1713 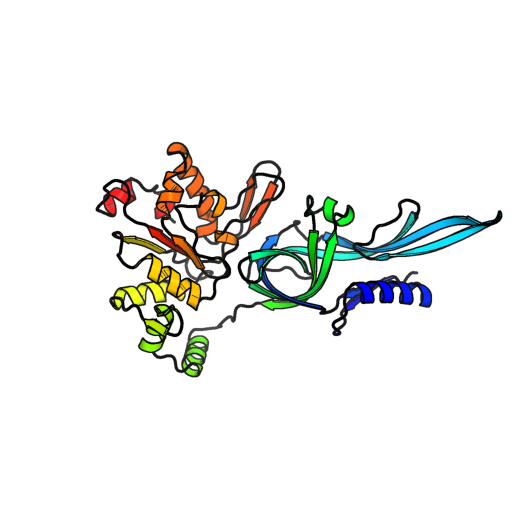C CA . TYR A 1 204 ? -0.119 -5.476 29.942 1.00 86.31 204 TYR A CA 1
ATOM 1714 C C . TYR A 1 204 ? -1.093 -4.481 30.573 1.00 86.31 204 TYR A C 1
ATOM 1716 O O . TYR A 1 204 ? -1.120 -4.310 31.794 1.00 86.31 204 TYR A O 1
ATOM 1724 N N . PHE A 1 205 ? -1.896 -3.831 29.735 1.00 85.06 205 PHE A N 1
ATOM 1725 C CA . PHE A 1 205 ? -2.920 -2.896 30.174 1.00 85.06 205 PHE A CA 1
ATOM 1726 C C . PHE A 1 205 ? -4.270 -3.608 30.278 1.00 85.06 205 PHE A C 1
ATOM 1728 O O . PHE A 1 205 ? -4.989 -3.777 29.294 1.00 85.06 205 PHE A O 1
ATOM 1735 N N . GLN A 1 206 ? -4.594 -4.064 31.487 1.00 85.56 206 GLN A N 1
ATOM 1736 C CA . GLN A 1 206 ? -5.799 -4.847 31.726 1.00 85.56 206 GLN A CA 1
ATOM 1737 C C . GLN A 1 206 ? -7.069 -4.002 31.581 1.00 85.56 206 GLN A C 1
ATOM 1739 O O . GLN A 1 206 ? -7.201 -2.927 32.169 1.00 85.56 206 GLN A O 1
ATOM 1744 N N . HIS A 1 207 ? -8.049 -4.556 30.871 1.00 89.12 207 HIS A N 1
ATOM 1745 C CA . HIS A 1 207 ? -9.387 -3.995 30.752 1.00 89.12 207 HIS A CA 1
ATOM 1746 C C . HIS A 1 207 ? -10.459 -4.957 31.272 1.00 89.12 207 HIS A C 1
ATOM 1748 O O . HIS A 1 207 ? -10.215 -6.156 31.415 1.00 89.12 207 HIS A O 1
ATOM 1754 N N . PRO A 1 208 ? -11.689 -4.470 31.518 1.00 92.19 208 PRO A N 1
ATOM 1755 C CA . PRO A 1 208 ? -12.821 -5.353 31.752 1.00 92.19 208 PRO A CA 1
ATOM 1756 C C . PRO A 1 208 ? -13.000 -6.347 30.599 1.00 92.19 208 PRO A C 1
ATOM 1758 O O . PRO A 1 208 ? -12.935 -5.978 29.426 1.00 92.19 208 PRO A O 1
ATOM 1761 N N . ARG A 1 209 ? -13.296 -7.609 30.919 1.00 92.44 209 ARG A N 1
ATOM 1762 C CA . ARG A 1 209 ? -13.252 -8.697 29.931 1.00 92.44 209 ARG A CA 1
ATOM 1763 C C . ARG A 1 209 ? -14.225 -8.531 28.762 1.00 92.44 209 ARG A C 1
ATOM 1765 O O . ARG A 1 209 ? -13.948 -8.982 27.655 1.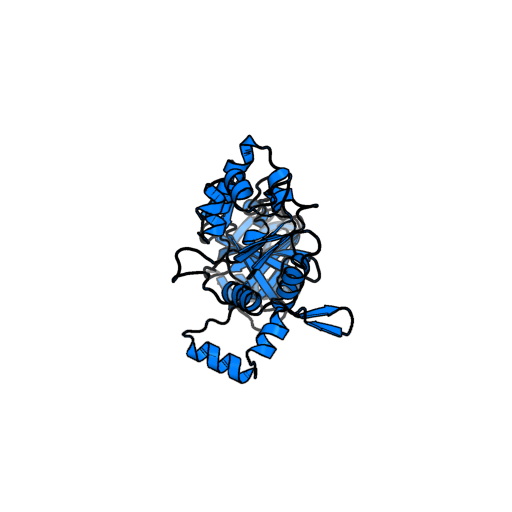00 92.44 209 ARG A O 1
ATOM 1772 N N . TYR A 1 210 ? -15.356 -7.858 28.980 1.00 93.81 210 TYR A N 1
ATOM 1773 C CA . TYR A 1 210 ? -16.298 -7.531 27.904 1.00 93.81 210 TYR A CA 1
ATOM 1774 C C . TYR A 1 210 ? -15.686 -6.569 26.873 1.00 93.81 210 TYR A C 1
ATOM 1776 O O . TYR A 1 210 ? -15.949 -6.696 25.681 1.00 93.81 210 TYR A O 1
ATOM 1784 N N . PHE A 1 211 ? -14.850 -5.629 27.321 1.00 92.62 211 PHE A N 1
ATOM 1785 C CA . PHE A 1 211 ? -14.177 -4.666 26.459 1.00 92.62 211 PHE A CA 1
ATOM 1786 C C . PHE A 1 211 ? -13.066 -5.345 25.663 1.00 92.62 211 PHE A C 1
ATOM 1788 O O . PHE A 1 211 ? -12.961 -5.145 24.457 1.00 92.62 211 PHE A O 1
ATOM 1795 N N . GLU A 1 212 ? -12.295 -6.220 26.308 1.00 93.25 212 GLU A N 1
ATOM 1796 C CA . GLU A 1 212 ? -11.280 -7.015 25.614 1.00 93.25 212 GLU A CA 1
ATOM 1797 C C . GLU A 1 212 ? -11.907 -7.868 24.506 1.00 93.25 212 GLU A C 1
ATOM 1799 O O . GLU A 1 212 ? -11.437 -7.854 23.367 1.00 93.25 212 GLU A O 1
ATOM 1804 N N . LYS A 1 213 ? -13.040 -8.519 24.798 1.00 93.62 213 LYS A N 1
ATOM 1805 C CA . LYS A 1 213 ? -13.820 -9.276 23.808 1.00 93.62 213 LYS A CA 1
ATOM 1806 C C . LYS A 1 213 ? -14.338 -8.403 22.661 1.00 93.62 213 LYS A C 1
ATOM 1808 O O . LYS A 1 213 ? -14.302 -8.856 21.520 1.00 93.62 213 LYS A O 1
ATOM 1813 N N . LEU A 1 214 ? -14.768 -7.166 22.926 1.00 93.50 214 LEU A N 1
ATOM 1814 C CA . LEU A 1 214 ? -15.174 -6.217 21.880 1.00 93.50 214 LEU A CA 1
ATOM 1815 C C . LEU A 1 214 ? -14.010 -5.891 20.933 1.00 93.50 214 LEU A C 1
ATOM 1817 O O . LEU A 1 214 ? -14.174 -5.956 19.717 1.00 93.50 214 LEU A O 1
ATOM 1821 N N . ILE A 1 215 ? -12.829 -5.584 21.473 1.00 94.12 215 ILE A N 1
ATOM 1822 C CA . ILE A 1 215 ? -11.639 -5.299 20.660 1.00 94.12 215 ILE A CA 1
ATOM 1823 C C . ILE A 1 215 ? -11.200 -6.537 19.874 1.00 94.12 215 ILE A C 1
ATOM 1825 O O . ILE A 1 215 ? -10.872 -6.430 18.694 1.00 94.12 215 ILE A O 1
ATOM 1829 N N . ALA A 1 216 ? -11.244 -7.728 20.473 1.00 91.81 216 ALA A N 1
ATOM 1830 C CA . ALA A 1 216 ? -10.963 -8.964 19.750 1.00 91.81 216 ALA A CA 1
ATOM 1831 C C . ALA A 1 216 ? -11.967 -9.213 18.616 1.00 91.81 216 ALA A C 1
ATOM 1833 O O . ALA A 1 216 ? -11.557 -9.561 17.510 1.00 91.81 216 ALA A O 1
ATOM 1834 N N . ALA A 1 217 ? -13.261 -8.972 18.843 1.00 90.06 217 ALA A N 1
ATOM 1835 C CA . ALA A 1 217 ? -14.278 -9.048 17.797 1.00 90.06 217 ALA A CA 1
ATOM 1836 C C . ALA A 1 217 ? -14.020 -8.025 16.677 1.00 90.06 217 ALA A C 1
ATOM 1838 O O . ALA A 1 217 ? -14.128 -8.358 15.496 1.00 90.06 217 ALA A O 1
ATOM 1839 N N . PHE A 1 218 ? -13.595 -6.804 17.013 1.00 91.38 218 PHE A N 1
ATOM 1840 C CA . PHE A 1 218 ? -13.122 -5.820 16.035 1.00 91.38 218 PHE A CA 1
ATOM 1841 C C . PHE A 1 218 ? -11.916 -6.337 15.235 1.00 91.38 218 PHE A C 1
ATOM 1843 O O . PHE A 1 218 ? -11.907 -6.240 14.010 1.00 91.38 218 PHE A O 1
ATOM 1850 N N . CYS A 1 219 ? -10.928 -6.957 15.880 1.00 89.62 219 CYS A N 1
ATOM 1851 C CA . CYS A 1 219 ? -9.752 -7.492 15.193 1.00 89.62 219 CYS A CA 1
ATOM 1852 C C . CYS A 1 219 ? -10.104 -8.655 14.250 1.00 89.62 219 CYS A C 1
ATOM 1854 O O . CYS A 1 219 ? -9.628 -8.694 13.115 1.00 89.62 219 CYS A O 1
ATOM 1856 N N . LEU A 1 220 ? -10.958 -9.574 14.707 1.00 85.56 220 LEU A N 1
ATOM 1857 C CA . LEU A 1 220 ? -11.235 -10.857 14.050 1.00 85.56 220 LEU A CA 1
ATOM 1858 C C . LEU A 1 220 ? -12.451 -10.851 13.116 1.00 85.56 220 LEU A C 1
ATOM 1860 O O . LEU A 1 220 ? -12.611 -11.784 12.335 1.00 85.56 220 LEU A O 1
ATOM 1864 N N . SER A 1 221 ? -13.312 -9.831 13.172 1.00 83.56 221 SER A N 1
ATOM 1865 C CA . SER A 1 221 ? -14.475 -9.744 12.276 1.00 83.56 221 SER A CA 1
ATOM 1866 C C . SER A 1 221 ? -14.059 -9.719 10.803 1.00 83.56 221 SER A C 1
ATOM 1868 O O . SER A 1 221 ? -12.948 -9.310 10.445 1.00 83.56 221 SER A O 1
ATOM 1870 N N . THR A 1 222 ? -14.956 -10.147 9.922 1.00 76.00 222 THR A N 1
ATOM 1871 C CA . THR A 1 222 ? -14.681 -10.121 8.488 1.00 76.00 222 THR A CA 1
ATOM 1872 C C . THR A 1 222 ? -14.615 -8.684 7.973 1.00 76.00 222 THR A C 1
ATOM 1874 O O . THR A 1 222 ? -15.118 -7.739 8.584 1.00 76.00 222 THR A O 1
ATOM 1877 N N . LYS A 1 223 ? -13.892 -8.512 6.867 1.00 70.88 223 LYS A N 1
ATOM 1878 C CA . LYS A 1 223 ? -13.783 -7.241 6.137 1.00 70.88 223 LYS A CA 1
ATOM 1879 C C . LYS A 1 223 ? -14.585 -7.248 4.836 1.00 70.88 223 LYS A C 1
ATOM 1881 O O . LYS A 1 223 ? -14.848 -6.173 4.318 1.00 70.88 223 LYS A O 1
ATOM 1886 N N . TYR A 1 224 ? -14.883 -8.445 4.320 1.00 62.22 224 TYR A N 1
ATOM 1887 C CA . TYR A 1 224 ? -15.475 -8.716 3.011 1.00 62.22 224 TYR A CA 1
ATOM 1888 C C . TYR A 1 224 ? -16.382 -9.966 3.074 1.00 62.22 224 TYR A C 1
ATOM 1890 O O . TYR A 1 224 ? -16.205 -10.823 3.942 1.00 62.22 224 TYR A O 1
ATOM 1898 N N . ASP A 1 225 ? -17.343 -10.026 2.150 1.00 49.88 225 ASP A N 1
ATOM 1899 C CA . ASP A 1 225 ? -18.194 -11.153 1.717 1.00 49.88 225 ASP A CA 1
ATOM 1900 C C . ASP A 1 225 ? -19.253 -11.770 2.649 1.00 49.88 225 ASP A C 1
ATOM 1902 O O . ASP A 1 225 ? -20.188 -12.381 2.138 1.00 49.88 225 ASP A O 1
ATOM 1906 N N . SER A 1 226 ? -19.213 -11.587 3.973 1.00 46.25 226 SER A N 1
ATOM 1907 C CA . SER A 1 226 ? -20.227 -12.198 4.868 1.00 46.25 226 SER A CA 1
ATOM 1908 C C . SER A 1 226 ? -21.016 -11.229 5.751 1.00 46.25 226 SER A C 1
ATOM 1910 O O . SER A 1 226 ? -21.991 -11.632 6.381 1.00 46.25 226 SER A O 1
ATOM 1912 N N . SER A 1 227 ? -20.606 -9.962 5.811 1.00 51.03 227 SER A N 1
ATOM 1913 C CA . SER A 1 227 ? -21.320 -8.879 6.491 1.00 51.03 227 SER A CA 1
ATOM 1914 C C . SER A 1 227 ? -21.355 -7.687 5.538 1.00 51.03 227 SER A C 1
ATOM 1916 O O . SER A 1 227 ? -20.298 -7.337 5.009 1.00 51.03 227 SER A O 1
ATOM 1918 N N . PRO A 1 228 ? -22.516 -7.049 5.306 1.00 59.72 228 PRO A N 1
ATOM 1919 C CA . PRO A 1 228 ? -22.602 -5.869 4.445 1.00 59.72 228 PRO A CA 1
ATOM 1920 C C . PRO A 1 228 ? -21.781 -4.682 4.972 1.00 59.72 228 PRO A C 1
ATOM 1922 O O . PRO A 1 228 ? -21.536 -3.747 4.216 1.00 59.72 228 PRO A O 1
ATOM 1925 N N . TYR A 1 229 ? -21.336 -4.741 6.235 1.00 66.25 229 TYR A N 1
ATOM 1926 C CA . TYR A 1 229 ? -20.579 -3.682 6.886 1.00 66.25 229 TYR A CA 1
ATOM 1927 C C . TYR A 1 229 ? -19.387 -4.236 7.685 1.00 66.25 229 TYR A C 1
ATOM 1929 O O . TYR A 1 229 ? -19.570 -5.134 8.523 1.00 66.25 229 TYR A O 1
ATOM 1937 N N . PRO A 1 230 ? -18.162 -3.732 7.444 1.00 79.50 230 PRO A N 1
ATOM 1938 C CA . PRO A 1 230 ? -17.018 -3.997 8.304 1.00 79.50 230 PRO A CA 1
ATOM 1939 C C . PRO A 1 230 ? -17.262 -3.383 9.684 1.00 79.50 230 PRO A C 1
ATOM 1941 O O . PRO A 1 230 ? -17.810 -2.291 9.810 1.00 79.50 230 PRO A O 1
ATOM 1944 N N . LEU A 1 231 ? -16.816 -4.060 10.742 1.00 87.75 231 LEU A N 1
ATOM 1945 C CA . LEU A 1 231 ? -16.906 -3.502 12.089 1.00 87.75 231 LEU A CA 1
ATOM 1946 C C . LEU A 1 231 ? -15.865 -2.384 12.251 1.00 87.75 231 LEU A C 1
ATOM 1948 O O . LEU A 1 231 ? -14.706 -2.658 12.556 1.00 87.75 231 LEU A O 1
ATOM 1952 N N . HIS A 1 232 ? -16.272 -1.137 12.032 1.00 90.38 232 HIS A N 1
ATOM 1953 C CA . HIS A 1 232 ? -15.519 0.053 12.428 1.00 90.38 232 HIS A CA 1
ATOM 1954 C C . HIS A 1 232 ? -15.812 0.381 13.898 1.00 90.38 232 HIS A C 1
ATOM 1956 O O . HIS A 1 232 ? -16.899 0.098 14.400 1.00 90.38 232 HIS A O 1
ATOM 1962 N N . LEU A 1 233 ? -14.846 0.967 14.607 1.00 92.25 233 LEU A N 1
ATOM 1963 C CA . LEU A 1 233 ? -14.992 1.313 16.019 1.00 92.25 233 LEU A CA 1
ATOM 1964 C C . LEU A 1 233 ? -14.745 2.808 16.232 1.00 92.25 233 LEU A C 1
ATOM 1966 O O . LEU A 1 233 ? -13.704 3.340 15.847 1.00 92.25 233 LEU A O 1
ATOM 1970 N N . LEU A 1 234 ? -15.689 3.475 16.892 1.00 91.38 234 LEU A N 1
ATOM 1971 C CA . LEU A 1 234 ? -15.506 4.806 17.460 1.00 91.38 234 LEU A CA 1
ATOM 1972 C C . LEU A 1 234 ? -15.662 4.707 18.975 1.00 91.38 234 LEU A C 1
ATOM 1974 O O . LEU A 1 234 ? -16.713 4.313 19.476 1.00 91.38 234 LEU A O 1
ATOM 1978 N N . MET A 1 235 ? -14.619 5.079 19.712 1.00 90.50 235 MET A N 1
ATOM 1979 C CA . MET A 1 235 ? -14.641 5.091 21.170 1.00 90.50 235 MET A CA 1
ATOM 1980 C C . MET A 1 235 ? -14.612 6.513 21.706 1.00 90.50 235 MET A C 1
ATOM 1982 O O . MET A 1 235 ? -13.700 7.298 21.435 1.00 90.50 235 MET A O 1
ATOM 1986 N N . ILE A 1 236 ? -15.589 6.810 22.550 1.00 87.31 236 ILE A N 1
ATOM 1987 C CA . ILE A 1 236 ? -15.753 8.118 23.165 1.00 87.31 236 ILE A CA 1
ATOM 1988 C C . ILE A 1 236 ? -15.671 7.936 24.666 1.00 87.31 236 ILE A C 1
ATOM 1990 O O . ILE A 1 236 ? -16.375 7.123 25.255 1.00 87.31 236 ILE A O 1
ATOM 1994 N N . GLY A 1 237 ? -14.786 8.689 25.298 1.00 84.94 237 GLY A N 1
ATOM 1995 C CA . GLY A 1 237 ? -14.607 8.591 26.737 1.00 84.94 237 GLY A CA 1
ATOM 1996 C C . GLY A 1 237 ? -13.815 9.761 27.272 1.00 84.94 237 GLY A C 1
ATOM 1997 O O . GLY A 1 237 ? -13.134 10.457 26.519 1.00 84.94 237 GLY A O 1
ATOM 1998 N N . LYS A 1 238 ? -13.882 9.970 28.585 1.00 84.12 238 LYS A N 1
ATOM 1999 C CA . LYS A 1 238 ? -13.169 11.063 29.253 1.00 84.12 238 LYS A CA 1
ATOM 2000 C C . LYS A 1 238 ? -11.663 11.020 28.960 1.00 84.12 238 LYS A C 1
ATOM 2002 O O . LYS A 1 238 ? -11.092 9.967 28.646 1.00 84.12 238 LYS A O 1
ATOM 2007 N N . GLN A 1 239 ? -11.025 12.181 29.057 1.00 84.44 239 GLN A N 1
ATOM 2008 C CA . GLN A 1 239 ? -9.571 12.288 28.989 1.00 84.44 239 GLN A CA 1
ATOM 2009 C C . GLN A 1 239 ? -8.930 11.407 30.072 1.00 84.44 239 GLN A C 1
ATOM 2011 O O . GLN A 1 239 ? -9.494 11.244 31.152 1.00 84.44 239 GLN A O 1
ATOM 2016 N N . GLY A 1 240 ? -7.784 10.796 29.763 1.00 82.94 240 GLY A N 1
ATOM 2017 C CA . GLY A 1 240 ? -7.091 9.888 30.684 1.00 82.94 240 GLY A CA 1
ATOM 2018 C C . GLY A 1 240 ? -7.690 8.479 30.786 1.00 82.94 240 GLY A C 1
ATOM 2019 O O . GLY A 1 240 ? -7.155 7.652 31.509 1.00 82.94 240 GLY A O 1
ATOM 2020 N N . GLY A 1 241 ? -8.751 8.154 30.037 1.00 83.62 241 GLY A N 1
ATOM 2021 C CA . GLY A 1 241 ? -9.384 6.825 30.063 1.00 83.62 241 GLY A CA 1
ATOM 2022 C C . GLY A 1 241 ? -8.628 5.697 29.340 1.00 83.62 241 GLY A C 1
ATOM 2023 O O . GLY A 1 241 ? -9.249 4.700 28.997 1.00 83.62 241 GLY A O 1
ATOM 2024 N N . GLY A 1 242 ? -7.341 5.867 29.017 1.00 86.25 242 GLY A N 1
ATOM 2025 C CA . GLY A 1 242 ? -6.528 4.834 28.352 1.00 86.25 242 GLY A CA 1
ATOM 2026 C C . GLY A 1 242 ? -6.848 4.557 2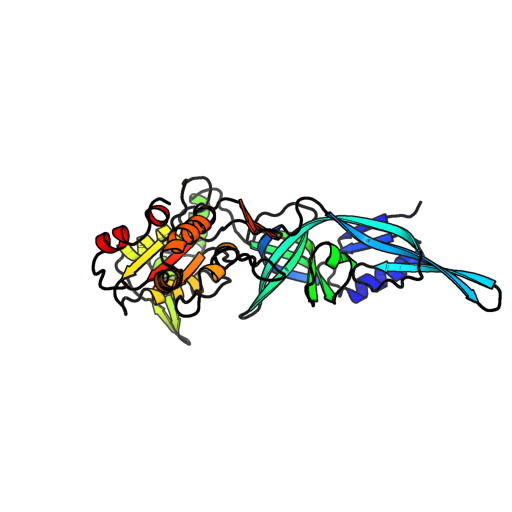6.873 1.00 86.25 242 GLY A C 1
ATOM 2027 O O . GLY A 1 242 ? -6.296 3.625 26.304 1.00 86.25 242 GLY A O 1
ATOM 2028 N N . LYS A 1 243 ? -7.706 5.357 26.223 1.00 90.50 243 LYS A N 1
ATOM 2029 C CA . LYS A 1 243 ? -8.156 5.126 24.832 1.00 90.50 243 LYS A CA 1
ATOM 2030 C C . LYS A 1 243 ? -7.002 5.061 23.823 1.00 90.50 243 LYS A C 1
ATOM 2032 O O . LYS A 1 243 ? -6.921 4.111 23.052 1.00 90.50 243 LYS A O 1
ATOM 2037 N N . SER A 1 244 ? -6.094 6.038 23.870 1.00 91.19 244 SER A N 1
ATOM 2038 C CA . SER A 1 244 ? -4.921 6.092 22.988 1.00 91.19 244 SER A CA 1
ATOM 2039 C C . SER A 1 244 ? -3.964 4.926 23.258 1.00 91.19 244 SER A C 1
ATOM 2041 O O . SER A 1 244 ? -3.457 4.334 22.315 1.00 91.19 244 SER A O 1
ATOM 2043 N N . LYS A 1 245 ? -3.828 4.486 24.521 1.00 91.00 245 LYS A N 1
ATOM 2044 C CA . LYS A 1 245 ? -3.028 3.302 24.884 1.00 91.00 245 LYS A CA 1
ATOM 2045 C C . LYS A 1 245 ? -3.551 2.015 24.245 1.00 91.00 245 LYS A C 1
ATOM 2047 O O . LYS A 1 245 ? -2.757 1.213 23.767 1.00 91.00 245 LYS A O 1
ATOM 2052 N N . VAL A 1 246 ? -4.871 1.835 24.153 1.00 92.19 246 VAL A N 1
ATOM 2053 C CA . VAL A 1 246 ? -5.450 0.695 23.418 1.00 92.19 246 VAL A CA 1
ATOM 2054 C C . VAL A 1 246 ? -5.056 0.736 21.941 1.00 92.19 246 VAL A C 1
ATOM 2056 O O . VAL A 1 246 ? -4.689 -0.290 21.376 1.00 92.19 246 VAL A O 1
ATOM 2059 N N . MET A 1 247 ? -5.103 1.912 21.311 1.00 92.94 247 MET A N 1
ATOM 2060 C CA . MET A 1 247 ? -4.691 2.056 19.914 1.00 92.94 247 MET A CA 1
ATOM 2061 C C . MET A 1 247 ? -3.193 1.824 19.724 1.00 92.94 247 MET A C 1
ATOM 2063 O O . MET A 1 247 ? -2.822 1.144 18.775 1.00 92.94 247 MET A O 1
ATOM 2067 N N . GLU A 1 248 ? -2.346 2.343 20.616 1.00 92.12 248 GLU A N 1
ATOM 2068 C CA . GLU A 1 248 ? -0.893 2.116 20.608 1.00 92.12 248 GLU A CA 1
ATOM 2069 C C . GLU A 1 248 ? -0.575 0.619 20.669 1.00 92.12 248 GLU A C 1
ATOM 2071 O O . GLU A 1 248 ? 0.154 0.120 19.810 1.00 92.12 248 GLU A O 1
ATOM 2076 N N . ALA A 1 249 ? -1.195 -0.107 21.608 1.00 91.94 249 ALA A N 1
ATOM 2077 C CA . ALA A 1 249 ? -1.025 -1.552 21.747 1.00 91.94 249 ALA A CA 1
ATOM 2078 C C . ALA A 1 249 ? -1.398 -2.291 20.454 1.00 91.94 249 ALA A C 1
ATOM 2080 O O . ALA A 1 249 ? -0.616 -3.085 19.934 1.00 91.94 249 ALA A O 1
ATOM 2081 N N . LEU A 1 250 ? -2.567 -1.994 19.882 1.00 93.19 250 LEU A N 1
ATOM 2082 C CA . LEU A 1 250 ? -3.009 -2.648 18.651 1.00 93.19 250 LEU A CA 1
ATOM 2083 C C . LEU A 1 250 ? -2.134 -2.280 17.447 1.00 93.19 250 LEU A C 1
ATOM 2085 O O . LEU A 1 250 ? -1.806 -3.155 16.649 1.00 93.19 250 LEU A O 1
ATOM 2089 N N . ASN A 1 251 ? -1.740 -1.013 17.316 1.00 91.88 251 ASN A N 1
ATOM 2090 C CA . ASN A 1 251 ? -0.893 -0.531 16.228 1.00 91.88 251 ASN A CA 1
ATOM 2091 C C . ASN A 1 251 ? 0.475 -1.227 16.227 1.00 91.88 251 ASN A C 1
ATOM 2093 O O . ASN A 1 251 ? 0.950 -1.667 15.177 1.00 91.88 251 ASN A O 1
ATOM 2097 N N . GLU A 1 252 ? 1.070 -1.383 17.411 1.00 89.00 252 GLU A N 1
ATOM 2098 C CA . GLU A 1 252 ? 2.325 -2.108 17.610 1.00 89.00 252 GLU A CA 1
ATOM 2099 C C . GLU A 1 252 ? 2.166 -3.600 17.267 1.00 89.00 252 GLU A C 1
ATOM 2101 O O . GLU A 1 252 ? 2.903 -4.142 16.437 1.00 89.00 252 GLU A O 1
ATOM 2106 N N . ARG A 1 253 ? 1.154 -4.264 17.842 1.00 88.88 253 ARG A N 1
ATOM 2107 C CA . ARG A 1 253 ? 0.948 -5.718 17.706 1.00 88.88 253 ARG A CA 1
ATOM 2108 C C . ARG A 1 253 ? 0.548 -6.145 16.302 1.00 88.88 253 ARG A C 1
ATOM 2110 O O . ARG A 1 253 ? 0.967 -7.206 15.843 1.00 88.88 253 ARG A O 1
ATOM 2117 N N . MET A 1 254 ? -0.225 -5.320 15.602 1.00 87.88 254 MET A N 1
ATOM 2118 C CA . MET A 1 254 ? -0.578 -5.560 14.201 1.00 87.88 254 MET A CA 1
ATOM 2119 C C . MET A 1 254 ? 0.547 -5.166 13.241 1.00 87.88 254 MET A C 1
ATOM 2121 O O . MET A 1 254 ? 0.497 -5.548 12.070 1.00 87.88 254 MET A O 1
ATOM 2125 N N . SER A 1 255 ? 1.568 -4.452 13.737 1.00 87.31 255 SER A N 1
ATOM 2126 C CA . SER A 1 255 ? 2.676 -3.917 12.945 1.00 87.31 255 SER A CA 1
ATOM 2127 C C . SER A 1 255 ? 2.163 -3.131 11.737 1.00 87.31 255 SER A C 1
ATOM 2129 O O . SER A 1 255 ? 2.578 -3.369 10.599 1.00 87.31 255 SER A O 1
ATOM 2131 N N . GLU A 1 256 ? 1.215 -2.222 11.981 1.00 89.56 256 GLU A N 1
ATOM 2132 C CA . GLU A 1 256 ? 0.630 -1.420 10.909 1.00 89.56 256 GLU A CA 1
ATOM 2133 C C . GLU A 1 256 ? 1.689 -0.551 10.218 1.00 89.56 256 GLU A C 1
ATOM 2135 O O . GLU A 1 256 ? 2.710 -0.127 10.785 1.00 89.56 256 GLU A O 1
ATOM 2140 N N . ASN A 1 257 ? 1.446 -0.297 8.934 1.00 88.06 257 ASN A N 1
ATOM 2141 C CA . ASN A 1 257 ? 2.362 0.481 8.119 1.00 88.06 257 ASN A CA 1
ATOM 2142 C C . ASN A 1 257 ? 2.302 1.981 8.438 1.00 88.06 257 ASN A C 1
ATOM 2144 O O . ASN A 1 257 ? 3.307 2.669 8.284 1.00 88.06 257 ASN A O 1
ATOM 2148 N N . ILE A 1 258 ? 1.151 2.469 8.898 1.00 89.94 258 ILE A N 1
ATOM 2149 C CA . ILE A 1 258 ? 0.899 3.886 9.164 1.00 89.94 258 ILE A CA 1
ATOM 2150 C C . ILE A 1 258 ? 0.839 4.110 10.673 1.00 89.94 258 ILE A C 1
ATOM 2152 O O . ILE A 1 258 ? 0.141 3.352 11.348 1.00 89.94 258 ILE A O 1
ATOM 2156 N N . PRO A 1 259 ? 1.546 5.118 11.219 1.00 91.38 259 PRO A N 1
ATOM 2157 C CA . PRO A 1 259 ? 1.368 5.507 12.612 1.00 91.38 259 PRO A CA 1
ATOM 2158 C C . PRO A 1 259 ? -0.056 6.007 12.882 1.00 91.38 259 PRO A C 1
ATOM 2160 O O . PRO A 1 259 ? -0.817 6.331 11.970 1.00 91.38 259 PRO A O 1
ATOM 2163 N N . ILE A 1 260 ? -0.404 6.099 14.163 1.00 93.69 260 ILE A N 1
ATOM 2164 C CA . ILE A 1 260 ? -1.685 6.654 14.598 1.00 93.69 260 ILE A CA 1
ATOM 2165 C C . ILE A 1 260 ? -1.816 8.093 14.084 1.00 93.69 260 ILE A C 1
ATOM 2167 O O . ILE A 1 260 ? -0.923 8.917 14.272 1.00 93.69 260 ILE A O 1
ATOM 2171 N N . VAL A 1 261 ? -2.942 8.403 13.441 1.00 94.25 261 VAL A N 1
ATOM 2172 C CA . VAL A 1 261 ? -3.233 9.757 12.965 1.00 94.25 261 VAL A CA 1
ATOM 2173 C C . VAL A 1 261 ? -3.708 10.604 14.134 1.00 94.25 261 VAL A C 1
ATOM 2175 O O . VAL A 1 261 ? -4.791 10.376 14.668 1.00 94.25 261 VAL A O 1
ATOM 2178 N N . GLU A 1 262 ? -2.931 11.617 14.500 1.00 93.00 262 GLU A N 1
ATOM 2179 C CA . GLU A 1 262 ? -3.313 12.559 15.549 1.00 93.00 262 GLU A CA 1
ATOM 2180 C C . GLU A 1 262 ? -4.252 13.647 15.020 1.00 93.00 262 GLU A C 1
ATOM 2182 O O . GLU A 1 262 ? -3.920 14.396 14.092 1.00 93.00 262 GLU A O 1
ATOM 2187 N N . GLY A 1 263 ? -5.415 13.805 15.649 1.00 87.19 263 GLY A N 1
ATOM 2188 C CA . GLY A 1 263 ? -6.397 14.810 15.252 1.00 87.19 263 GLY A CA 1
ATOM 2189 C C . GLY A 1 263 ? -5.969 16.260 15.495 1.00 87.19 263 GLY A C 1
ATOM 2190 O O . GLY A 1 263 ? -6.480 17.172 14.843 1.00 87.19 263 GLY A O 1
ATOM 2191 N N . SER A 1 264 ? -4.994 16.486 16.377 1.00 84.06 264 SER A N 1
ATOM 2192 C CA . SER A 1 264 ? -4.372 17.791 16.635 1.00 84.06 264 SER A CA 1
ATOM 2193 C C . SER A 1 264 ? -3.516 18.284 15.456 1.00 84.06 264 SER A C 1
ATOM 2195 O O . SER A 1 264 ? -3.465 19.485 15.193 1.00 84.06 264 SER A O 1
ATOM 2197 N N . GLY A 1 265 ? -2.883 17.394 14.694 1.00 85.00 265 GLY A N 1
ATOM 2198 C CA . GLY A 1 265 ? -2.044 17.744 13.539 1.00 85.00 265 GLY A CA 1
ATOM 2199 C C . GLY A 1 265 ? -2.740 17.565 12.190 1.00 85.00 265 GLY A C 1
ATOM 2200 O O . GLY A 1 265 ? -2.303 18.117 11.183 1.00 85.00 265 GLY A O 1
ATOM 2201 N N . SER A 1 266 ? -3.849 16.826 12.169 1.00 89.94 266 SER A N 1
ATOM 2202 C CA . SER A 1 266 ? -4.408 16.286 10.930 1.00 89.94 266 SER A CA 1
ATOM 2203 C C . SER A 1 266 ? -5.675 17.000 10.460 1.00 89.94 266 SER A C 1
ATOM 2205 O O . SER A 1 266 ? -6.328 17.752 11.190 1.00 89.94 266 SER A O 1
ATOM 2207 N N . THR A 1 267 ? -6.015 16.772 9.193 1.00 89.56 267 THR A N 1
ATOM 2208 C CA . THR A 1 267 ? -7.238 17.274 8.546 1.00 89.56 267 THR A CA 1
ATOM 2209 C C . THR A 1 267 ? -7.948 16.132 7.833 1.00 89.56 267 THR A C 1
ATOM 2211 O O . THR A 1 267 ? -7.330 15.111 7.536 1.00 89.56 267 THR A O 1
ATOM 2214 N N . MET A 1 268 ? -9.221 16.304 7.476 1.00 88.06 268 MET A N 1
ATOM 2215 C CA . MET A 1 268 ? -9.954 15.273 6.734 1.00 88.06 268 MET A CA 1
ATOM 2216 C C . MET A 1 268 ? -9.246 14.860 5.436 1.00 88.06 268 MET A C 1
ATOM 2218 O O . MET A 1 268 ? -9.186 13.677 5.124 1.00 88.06 268 MET A O 1
ATOM 2222 N N . LYS A 1 269 ? -8.579 15.802 4.754 1.00 87.31 269 LYS A N 1
ATOM 2223 C CA . LYS A 1 269 ? -7.790 15.562 3.529 1.00 87.31 269 LYS A CA 1
ATOM 2224 C C . LYS A 1 269 ? -6.577 14.639 3.717 1.00 87.31 269 LYS A C 1
ATOM 2226 O O . LYS A 1 269 ? -5.993 14.222 2.723 1.00 87.31 269 LYS A O 1
ATOM 2231 N N . SER A 1 270 ? -6.166 14.373 4.959 1.00 88.50 270 SER A N 1
ATOM 2232 C CA . SER A 1 270 ? -5.139 13.365 5.263 1.00 88.50 270 SER A CA 1
ATOM 2233 C C . SER A 1 270 ? -5.715 11.949 5.330 1.00 88.50 270 SER A C 1
ATOM 2235 O O . SER A 1 270 ? -5.027 10.999 4.978 1.00 88.50 270 SER A O 1
ATOM 2237 N N . LEU A 1 271 ? -6.986 11.810 5.722 1.00 91.06 271 LEU A N 1
ATOM 2238 C CA . LEU A 1 271 ? -7.654 10.520 5.886 1.00 91.06 271 LEU A CA 1
ATOM 2239 C C . LEU A 1 271 ? -8.219 9.993 4.563 1.00 91.06 271 LEU A C 1
ATOM 2241 O O . LEU A 1 271 ? -8.074 8.808 4.267 1.00 91.06 271 LEU A O 1
ATOM 2245 N N . ILE A 1 272 ? -8.848 10.872 3.780 1.00 91.19 272 ILE A N 1
ATOM 2246 C CA . ILE A 1 272 ? -9.501 10.540 2.504 1.00 91.19 272 ILE A CA 1
ATOM 2247 C C . ILE A 1 272 ? -8.663 10.987 1.297 1.00 91.19 272 ILE A C 1
ATOM 2249 O O . ILE A 1 272 ? -7.792 11.851 1.455 1.00 91.19 272 ILE A O 1
ATOM 2253 N N . PRO A 1 273 ? -8.943 10.469 0.083 1.00 90.06 273 PRO A N 1
ATOM 2254 C CA . PRO A 1 273 ? -8.276 10.913 -1.132 1.00 90.06 273 PRO A CA 1
ATOM 2255 C C . PRO A 1 273 ? -8.297 12.432 -1.302 1.00 90.06 273 PRO A C 1
ATOM 2257 O O . PRO A 1 273 ? -9.349 13.069 -1.216 1.00 90.06 273 PRO A O 1
ATOM 2260 N N . SER A 1 274 ? -7.134 13.018 -1.585 1.00 87.06 274 SER A N 1
ATOM 2261 C CA . SER A 1 274 ? -7.006 14.450 -1.854 1.00 87.06 274 SER A CA 1
ATOM 2262 C C . SER A 1 274 ? -6.322 14.720 -3.190 1.00 87.06 274 SER A C 1
ATOM 2264 O O . SER A 1 274 ? -5.338 14.084 -3.566 1.00 87.06 274 SER A O 1
ATOM 2266 N N . PHE A 1 275 ? -6.865 15.701 -3.912 1.00 84.81 275 PHE A N 1
ATOM 2267 C CA . PHE A 1 275 ? -6.498 16.028 -5.296 1.00 84.81 275 PHE A CA 1
ATOM 2268 C C . PHE A 1 275 ? -5.797 17.388 -5.416 1.00 84.81 275 PHE A C 1
ATOM 2270 O O . PHE A 1 275 ? -5.755 17.979 -6.492 1.00 84.81 275 PHE A O 1
ATOM 2277 N N . ARG A 1 276 ? -5.286 17.933 -4.303 1.00 70.56 276 ARG A N 1
ATOM 2278 C CA . ARG A 1 276 ? -4.614 19.238 -4.296 1.00 70.56 276 ARG A CA 1
ATOM 2279 C C . ARG A 1 276 ? -3.169 19.084 -4.777 1.00 70.56 276 ARG A C 1
ATOM 2281 O O . ARG A 1 276 ? -2.386 18.395 -4.130 1.00 70.56 276 ARG A O 1
ATOM 2288 N N . GLY A 1 277 ? -2.815 19.809 -5.835 1.00 65.81 277 GLY A N 1
ATOM 2289 C CA . GLY A 1 277 ? -1.480 19.789 -6.439 1.00 65.81 277 GLY A CA 1
ATOM 2290 C C . GLY A 1 277 ? -1.373 18.801 -7.600 1.00 65.81 277 GLY A C 1
ATOM 2291 O O . GLY A 1 277 ? -2.382 18.330 -8.122 1.00 65.81 277 GLY A O 1
ATOM 2292 N N . ASP A 1 278 ? -0.140 18.499 -8.004 1.00 59.12 278 ASP A N 1
ATOM 2293 C CA . ASP A 1 278 ? 0.124 17.721 -9.221 1.00 59.12 278 ASP A CA 1
ATOM 2294 C C . ASP A 1 278 ? -0.099 16.210 -9.049 1.00 59.12 278 ASP A C 1
ATOM 2296 O O . ASP A 1 278 ? -0.331 15.510 -10.034 1.00 59.12 278 ASP A O 1
ATOM 2300 N N . MET A 1 279 ? -0.076 15.703 -7.807 1.00 68.25 279 MET A N 1
ATOM 2301 C CA . MET A 1 279 ? -0.260 14.282 -7.494 1.00 68.25 279 MET A CA 1
ATOM 2302 C C . MET A 1 279 ? -1.441 14.040 -6.557 1.00 68.25 279 MET A C 1
ATOM 2304 O O . MET A 1 279 ? -1.517 14.608 -5.466 1.00 68.25 279 MET A O 1
ATOM 2308 N N . THR A 1 280 ? -2.306 13.102 -6.944 1.00 79.25 280 THR A N 1
ATOM 2309 C CA . THR A 1 280 ? -3.353 12.581 -6.065 1.00 79.25 280 THR A CA 1
ATOM 2310 C C . THR A 1 280 ? -2.735 11.811 -4.897 1.00 79.25 280 THR A C 1
ATOM 2312 O O . THR A 1 280 ? -1.876 10.940 -5.085 1.00 79.25 280 THR A O 1
ATOM 2315 N N . LYS A 1 281 ? -3.191 12.108 -3.679 1.00 85.50 281 LYS A N 1
ATOM 2316 C CA . LYS A 1 281 ? -2.824 11.370 -2.467 1.00 85.50 281 LYS A CA 1
ATOM 2317 C C . LYS A 1 281 ? -3.981 10.445 -2.074 1.00 85.50 281 LYS A C 1
ATOM 2319 O O . LYS A 1 281 ? -5.084 10.963 -1.909 1.00 85.50 281 LYS A O 1
ATOM 2324 N N . PRO A 1 282 ? -3.765 9.123 -1.929 1.00 88.62 282 PRO A N 1
ATOM 2325 C CA . PRO A 1 282 ? -4.825 8.181 -1.558 1.00 88.62 282 PRO A CA 1
ATOM 2326 C C . PRO A 1 282 ? -5.433 8.445 -0.171 1.00 88.62 282 PRO A C 1
ATOM 2328 O O . PRO A 1 282 ? -6.625 8.226 0.019 1.00 88.62 282 PRO A O 1
ATOM 2331 N N . GLY A 1 283 ? -4.634 8.952 0.772 1.00 91.94 283 GLY A N 1
ATOM 2332 C CA . GLY A 1 283 ? -5.058 9.206 2.149 1.00 91.94 283 GLY A CA 1
ATOM 2333 C C . GLY A 1 283 ? -4.935 7.969 3.040 1.00 91.94 283 GLY A C 1
ATOM 2334 O O . GLY A 1 283 ? -4.971 6.828 2.569 1.00 91.94 283 GLY A O 1
ATOM 2335 N N . THR A 1 284 ? -4.793 8.198 4.346 1.00 93.31 284 THR A N 1
ATOM 2336 C CA . THR A 1 284 ? -4.437 7.164 5.326 1.00 93.31 284 THR A CA 1
ATOM 2337 C C . THR A 1 284 ? -5.380 5.962 5.314 1.00 93.31 284 THR A C 1
ATOM 2339 O O . THR A 1 284 ? -4.921 4.833 5.438 1.00 93.31 284 THR A O 1
ATOM 2342 N N . LEU A 1 285 ? -6.685 6.162 5.106 1.00 93.38 285 LEU A N 1
ATOM 2343 C CA . LEU A 1 285 ? -7.654 5.059 5.124 1.00 93.38 285 LEU A CA 1
ATOM 2344 C C . LEU A 1 285 ? -7.423 4.036 3.998 1.00 93.38 285 LEU A C 1
ATOM 2346 O O . LEU A 1 285 ? -7.614 2.835 4.196 1.00 93.38 285 LEU A O 1
ATOM 2350 N N . ILE A 1 286 ? -6.990 4.498 2.821 1.00 92.88 286 ILE A N 1
ATOM 2351 C CA . ILE A 1 286 ? -6.628 3.620 1.699 1.00 92.88 286 ILE A CA 1
ATOM 2352 C C . ILE A 1 286 ? -5.237 3.030 1.912 1.00 92.88 286 ILE A C 1
ATOM 2354 O O . ILE A 1 286 ? -5.003 1.870 1.583 1.00 92.88 286 ILE A O 1
ATOM 2358 N N . GLU A 1 287 ? -4.313 3.806 2.464 1.00 93.31 287 GLU A N 1
ATOM 2359 C CA . GLU A 1 287 ? -2.920 3.407 2.639 1.00 93.31 287 GLU A CA 1
ATOM 2360 C C . GLU A 1 287 ? -2.740 2.373 3.775 1.00 93.31 287 GLU A C 1
ATOM 2362 O O . GLU A 1 287 ? -1.862 1.516 3.695 1.00 93.31 287 GLU A O 1
ATOM 2367 N N . SER A 1 288 ? -3.582 2.377 4.811 1.00 92.69 288 SER A N 1
ATOM 2368 C CA . SER A 1 288 ? -3.474 1.450 5.949 1.00 92.69 288 SER A CA 1
ATOM 2369 C C . SER A 1 288 ? -3.607 -0.020 5.537 1.00 92.69 288 SER A C 1
ATOM 2371 O O . SER A 1 288 ? -4.488 -0.383 4.754 1.00 92.69 288 SER A O 1
ATOM 2373 N N . ASN A 1 289 ? -2.785 -0.901 6.109 1.00 89.38 289 ASN A N 1
ATOM 2374 C CA . ASN A 1 289 ? -2.795 -2.333 5.807 1.00 89.38 289 ASN A CA 1
ATOM 2375 C C . ASN A 1 289 ? -4.048 -3.029 6.347 1.00 89.38 289 ASN A C 1
ATOM 2377 O O . ASN A 1 289 ? -4.908 -3.468 5.568 1.00 89.38 289 ASN A O 1
ATOM 2381 N N . ARG A 1 290 ? -4.154 -3.170 7.678 1.00 88.81 290 ARG A N 1
ATOM 2382 C CA . ARG A 1 290 ? -5.262 -3.901 8.307 1.00 88.81 290 ARG A CA 1
ATOM 2383 C C . ARG A 1 290 ? -6.136 -3.018 9.174 1.00 88.81 290 ARG A C 1
ATOM 2385 O O . ARG A 1 290 ? -7.343 -3.285 9.202 1.00 88.81 290 ARG A O 1
ATOM 2392 N N . MET A 1 291 ? -5.568 -2.003 9.809 1.00 92.38 291 MET A N 1
ATOM 2393 C CA . MET A 1 291 ? -6.261 -1.076 10.695 1.00 92.38 291 MET A CA 1
ATOM 2394 C C . MET A 1 291 ? -5.798 0.358 10.438 1.00 92.38 291 MET A C 1
ATOM 2396 O O . MET A 1 291 ? -4.624 0.617 10.195 1.00 92.38 291 MET A O 1
ATOM 2400 N N . ALA A 1 292 ? -6.747 1.285 10.468 1.00 94.75 292 ALA A N 1
ATOM 2401 C CA . ALA A 1 292 ? -6.501 2.714 10.424 1.00 94.75 292 ALA A CA 1
ATOM 2402 C C . ALA A 1 292 ? -6.866 3.292 11.789 1.00 94.75 292 ALA A C 1
ATOM 2404 O O . ALA A 1 292 ? -8.015 3.189 12.223 1.00 94.75 292 ALA A O 1
ATOM 2405 N N . PHE A 1 293 ? -5.881 3.873 12.462 1.00 96.12 293 PHE A N 1
ATOM 2406 C CA . PHE A 1 293 ? -6.010 4.392 13.815 1.00 96.12 293 PHE A CA 1
ATOM 2407 C C . PHE A 1 293 ? -6.067 5.917 13.785 1.00 96.12 293 PHE A C 1
ATOM 2409 O O . PHE A 1 293 ? -5.154 6.551 13.259 1.00 96.12 293 PHE A O 1
ATOM 2416 N N . VAL A 1 294 ? -7.126 6.508 14.343 1.00 95.56 294 VAL A N 1
ATOM 2417 C CA . VAL A 1 294 ? -7.301 7.969 14.380 1.00 95.56 294 VAL A CA 1
ATOM 2418 C C . VAL A 1 294 ? -7.602 8.448 15.796 1.00 95.56 294 VAL A C 1
ATOM 2420 O O . VAL A 1 294 ? -8.684 8.195 16.328 1.00 95.56 294 VAL A O 1
ATOM 2423 N N . ASP A 1 295 ? -6.644 9.140 16.408 1.00 94.12 295 ASP A N 1
ATOM 2424 C CA . ASP A 1 295 ? -6.822 9.771 17.714 1.00 94.12 295 ASP A CA 1
ATOM 2425 C C . ASP A 1 295 ? -7.430 11.166 17.546 1.00 94.12 295 ASP A C 1
ATOM 2427 O O . ASP A 1 295 ? -7.215 11.862 16.555 1.00 94.12 295 ASP A O 1
ATOM 2431 N N . GLU A 1 296 ? -8.234 11.573 18.517 1.00 90.62 296 GLU A N 1
ATOM 2432 C CA . GLU A 1 296 ? -8.980 12.823 18.532 1.00 90.62 296 GLU A CA 1
ATOM 2433 C C . GLU A 1 296 ? -9.792 13.078 17.245 1.00 90.62 296 GLU A C 1
ATOM 2435 O O . GLU A 1 296 ? -9.865 14.211 16.769 1.00 90.62 296 GLU A O 1
ATOM 2440 N N . PHE A 1 297 ? -10.460 12.052 16.700 1.00 90.50 297 PHE A N 1
ATOM 2441 C CA . PHE A 1 297 ? -11.151 12.129 15.399 1.00 90.50 297 PHE A CA 1
ATOM 2442 C C . PHE A 1 297 ? -12.093 13.339 15.256 1.00 90.50 297 PHE A C 1
ATOM 2444 O O . PHE A 1 297 ? -12.059 14.044 14.248 1.00 90.50 297 PHE A O 1
ATOM 2451 N N . PHE A 1 298 ? -12.878 13.672 16.286 1.00 86.50 298 PHE A N 1
ATOM 2452 C CA . PHE A 1 298 ? -13.754 14.848 16.222 1.00 86.50 298 PHE A CA 1
ATOM 2453 C C . PHE A 1 298 ? -13.020 16.173 16.107 1.00 86.50 298 PHE A C 1
ATOM 2455 O O . PHE A 1 298 ? -13.581 17.109 15.552 1.00 86.50 298 PHE A O 1
ATOM 2462 N N . ARG A 1 299 ? -11.772 16.295 16.564 1.00 85.38 299 ARG A N 1
ATOM 2463 C CA . ARG A 1 299 ? -11.005 17.522 16.318 1.00 85.38 299 ARG A CA 1
ATOM 2464 C C . ARG A 1 299 ? -10.707 17.707 14.836 1.00 85.38 299 ARG A C 1
ATOM 2466 O O . ARG A 1 299 ? -10.724 18.842 14.369 1.00 85.38 299 ARG A O 1
ATOM 2473 N N . ILE A 1 300 ? -10.521 16.612 14.097 1.00 88.19 300 ILE A N 1
ATOM 2474 C CA . ILE A 1 300 ? -10.374 16.640 12.638 1.00 88.19 300 ILE A CA 1
ATOM 2475 C C . ILE A 1 300 ? -11.671 17.137 11.993 1.00 88.19 300 ILE A C 1
ATOM 2477 O O . ILE A 1 300 ? -11.626 18.050 11.170 1.00 88.19 300 ILE A O 1
ATOM 2481 N N . LEU A 1 301 ? -12.823 16.593 12.401 1.00 83.62 301 LEU A N 1
ATOM 2482 C CA . LEU A 1 301 ? -14.131 17.019 11.885 1.00 83.62 301 LEU A CA 1
ATOM 2483 C C . LEU A 1 301 ? -14.464 18.469 12.244 1.00 83.62 301 LEU A C 1
ATOM 2485 O O . LEU A 1 301 ? -14.975 19.213 11.414 1.00 83.62 301 LEU A O 1
ATOM 2489 N N . MET A 1 302 ? -14.138 18.905 13.460 1.00 82.06 302 MET A N 1
ATOM 2490 C CA . MET A 1 302 ? -14.442 20.261 13.918 1.00 82.06 302 MET A CA 1
ATOM 2491 C C . MET A 1 302 ? -13.643 21.346 13.184 1.00 82.06 302 MET A C 1
ATOM 2493 O O . MET A 1 302 ? -14.056 22.503 13.212 1.00 82.06 302 MET A O 1
ATOM 2497 N N . ARG A 1 303 ? -12.540 20.983 12.517 1.00 83.56 303 ARG A N 1
ATOM 2498 C CA . ARG A 1 303 ? -11.769 21.876 11.633 1.00 83.56 303 ARG A CA 1
ATOM 2499 C C . ARG A 1 303 ? -12.394 22.067 10.259 1.00 83.56 303 ARG A C 1
ATOM 2501 O O . ARG A 1 303 ? -11.959 22.950 9.531 1.00 83.56 303 ARG A O 1
ATOM 2508 N N . VAL A 1 304 ? -13.344 21.217 9.889 1.00 82.69 304 VAL A N 1
ATOM 2509 C CA . VAL A 1 304 ? -14.137 21.405 8.680 1.00 82.69 304 VAL A CA 1
ATOM 2510 C C . VAL A 1 304 ? -15.238 22.409 8.997 1.00 82.69 304 VAL A C 1
ATOM 2512 O O . VAL A 1 304 ? -15.864 22.339 10.068 1.00 82.69 304 VAL A O 1
ATOM 2515 N N . ASP A 1 305 ? -15.455 23.338 8.068 1.00 82.88 305 ASP A N 1
ATOM 2516 C CA . ASP A 1 305 ? -16.542 24.307 8.141 1.00 82.88 305 ASP A CA 1
ATOM 2517 C C . ASP A 1 305 ? -17.865 23.573 8.344 1.00 82.88 305 ASP A C 1
ATOM 2519 O O . ASP A 1 305 ? -18.089 22.501 7.784 1.00 82.88 305 ASP A O 1
ATOM 2523 N N . LYS A 1 306 ? -18.721 24.110 9.219 1.00 77.31 306 LYS A N 1
ATOM 2524 C CA . LYS A 1 306 ? -19.912 23.398 9.702 1.00 77.31 306 LYS A CA 1
ATOM 2525 C C . LYS A 1 306 ? -20.794 22.904 8.550 1.00 77.31 306 LYS A C 1
ATOM 2527 O O . LYS A 1 306 ? -21.265 21.775 8.617 1.00 77.31 306 LYS A O 1
ATOM 2532 N N . ASP A 1 307 ? -20.940 23.724 7.515 1.00 78.50 307 ASP A N 1
ATOM 2533 C CA . ASP A 1 307 ? -21.775 23.444 6.345 1.00 78.50 307 ASP A CA 1
ATOM 2534 C C . ASP A 1 307 ? -21.150 22.394 5.400 1.00 78.50 307 ASP A C 1
ATOM 2536 O O . ASP A 1 307 ? -21.855 21.759 4.623 1.00 78.50 307 ASP A O 1
ATOM 2540 N N . ASP A 1 308 ? -19.839 22.142 5.513 1.00 79.88 308 ASP A N 1
ATOM 2541 C CA . ASP A 1 308 ? -19.087 21.193 4.680 1.00 79.88 308 ASP A CA 1
ATOM 2542 C C . ASP A 1 308 ? -18.797 19.850 5.375 1.00 79.88 308 ASP A C 1
ATOM 2544 O O . ASP A 1 308 ? -18.229 18.931 4.767 1.00 79.88 308 ASP A O 1
ATOM 2548 N N . ARG A 1 309 ? -19.164 19.703 6.654 1.00 80.88 309 ARG A N 1
ATOM 2549 C CA . ARG A 1 309 ? -18.918 18.474 7.431 1.00 80.88 309 ARG A CA 1
ATOM 2550 C C . ARG A 1 309 ? -19.638 17.273 6.845 1.00 80.88 309 ARG A C 1
ATOM 2552 O O . ARG A 1 309 ? -18.992 16.254 6.605 1.00 80.88 309 ARG A O 1
ATOM 2559 N N . GLU A 1 310 ? -20.925 17.422 6.551 1.00 75.62 310 GLU A N 1
ATOM 2560 C CA . GLU A 1 310 ? -21.750 16.351 5.991 1.00 75.62 310 GLU A CA 1
ATOM 2561 C C . GLU A 1 310 ? -21.219 15.901 4.624 1.00 75.62 310 GLU A C 1
ATOM 2563 O O . GLU A 1 310 ? -21.046 14.706 4.379 1.00 75.62 310 GLU A O 1
ATOM 2568 N N . ASN A 1 311 ? -20.860 16.856 3.760 1.00 78.75 311 ASN A N 1
ATOM 2569 C CA . ASN A 1 311 ? -20.246 16.571 2.462 1.00 78.75 311 ASN A CA 1
ATOM 2570 C C . ASN A 1 311 ? -18.926 15.802 2.626 1.00 78.75 311 ASN A C 1
ATOM 2572 O O . ASN A 1 311 ? -18.663 14.823 1.926 1.00 78.75 311 ASN A O 1
ATOM 2576 N N . THR A 1 312 ? -18.105 16.200 3.600 1.00 80.69 312 THR A N 1
ATOM 2577 C CA . THR A 1 312 ? -16.816 15.552 3.871 1.00 80.69 312 THR A CA 1
ATOM 2578 C C . THR A 1 312 ? -16.979 14.128 4.406 1.00 80.69 312 THR A C 1
ATOM 2580 O O . THR A 1 312 ? -16.254 13.229 3.975 1.00 80.69 312 THR A O 1
ATOM 2583 N N . LEU A 1 313 ? -17.938 13.902 5.307 1.00 82.00 313 LEU A N 1
ATOM 2584 C CA . LEU A 1 313 ? -18.278 12.574 5.824 1.00 82.00 313 LEU A CA 1
ATOM 2585 C C . LEU A 1 313 ? -18.867 11.682 4.726 1.00 82.00 313 LEU A C 1
ATOM 2587 O O . LEU A 1 313 ? -18.471 10.528 4.592 1.00 82.00 313 LEU A O 1
ATOM 2591 N N . THR A 1 314 ? -19.705 12.238 3.852 1.00 81.12 314 THR A N 1
ATOM 2592 C CA . THR A 1 314 ? -20.266 11.518 2.699 1.00 81.12 314 THR A CA 1
ATOM 2593 C C . THR A 1 314 ? -19.171 10.971 1.776 1.00 81.12 314 THR A C 1
ATOM 2595 O O . THR A 1 314 ? -19.295 9.866 1.248 1.00 81.12 314 THR A O 1
ATOM 2598 N N . HIS A 1 315 ? -18.048 11.681 1.622 1.00 82.25 315 HIS A N 1
ATOM 2599 C CA . HIS A 1 315 ? -16.890 11.180 0.871 1.00 82.25 315 HIS A CA 1
ATOM 2600 C C . HIS A 1 315 ? -16.145 10.023 1.559 1.00 82.25 315 HIS A C 1
ATOM 2602 O O . HIS A 1 315 ? -15.443 9.272 0.878 1.00 82.25 315 HIS A O 1
ATOM 2608 N N . MET A 1 316 ? -16.294 9.851 2.877 1.00 86.62 316 MET A N 1
ATOM 2609 C CA . MET A 1 316 ? -15.755 8.697 3.603 1.00 86.62 316 MET A CA 1
ATOM 2610 C C . MET A 1 316 ? -16.610 7.446 3.427 1.00 86.62 316 MET A C 1
ATOM 2612 O O . MET A 1 316 ? -16.055 6.350 3.461 1.00 86.62 316 MET A O 1
ATOM 2616 N N . ASN A 1 317 ? -17.924 7.580 3.224 1.00 85.31 317 ASN A N 1
ATOM 2617 C CA . ASN A 1 317 ? -18.848 6.441 3.215 1.00 85.31 317 ASN A CA 1
ATOM 2618 C C . ASN A 1 317 ? -18.419 5.312 2.265 1.00 85.31 317 ASN A C 1
ATOM 2620 O O . ASN A 1 317 ? -18.335 4.175 2.721 1.00 85.31 317 ASN A O 1
ATOM 2624 N N . PRO A 1 318 ? -18.021 5.566 1.002 1.00 85.56 318 PRO A N 1
ATOM 2625 C CA . PRO A 1 318 ? -17.565 4.484 0.133 1.00 85.56 318 PRO A CA 1
ATOM 2626 C C . PRO A 1 318 ? -16.313 3.754 0.641 1.00 85.56 318 PRO A C 1
ATOM 2628 O O . PRO A 1 318 ? -16.123 2.579 0.329 1.00 85.56 318 PRO A O 1
ATOM 2631 N N . LEU A 1 319 ? -15.458 4.441 1.409 1.00 88.56 319 LEU A N 1
ATOM 2632 C CA . LEU A 1 319 ? -14.286 3.842 2.048 1.00 88.56 319 LEU A CA 1
ATOM 2633 C C . LEU A 1 319 ? -14.709 2.955 3.221 1.00 88.56 319 LEU A C 1
ATOM 2635 O O . LEU A 1 319 ? -14.261 1.818 3.305 1.00 88.56 319 LEU A O 1
ATOM 2639 N N . LEU A 1 320 ? -15.598 3.447 4.086 1.00 88.12 320 LEU A N 1
ATOM 2640 C CA . LEU A 1 320 ? -16.120 2.687 5.228 1.00 88.12 320 LEU A CA 1
ATOM 2641 C C . LEU A 1 320 ? -16.954 1.476 4.780 1.00 88.12 320 LEU A C 1
ATOM 2643 O O . LEU A 1 320 ? -16.929 0.429 5.403 1.00 88.12 320 LEU A O 1
ATOM 2647 N N . GLU A 1 321 ? -17.607 1.553 3.627 1.00 85.31 321 GLU A N 1
ATOM 2648 C CA . GLU A 1 321 ? -18.290 0.408 3.017 1.00 85.31 321 GLU A CA 1
ATOM 2649 C C . GLU A 1 321 ? -17.333 -0.582 2.326 1.00 85.31 321 GLU A C 1
ATOM 2651 O O . GLU A 1 321 ? -17.791 -1.549 1.718 1.00 85.31 321 GLU A O 1
ATOM 2656 N N . HIS A 1 322 ? -16.018 -0.327 2.348 1.00 86.12 322 HIS A N 1
ATOM 2657 C CA . HIS A 1 322 ? -15.000 -1.127 1.660 1.00 86.12 322 HIS A CA 1
ATOM 2658 C C . HIS A 1 322 ? -15.310 -1.330 0.160 1.00 86.12 322 HIS A C 1
ATOM 2660 O O . HIS A 1 322 ? -15.020 -2.372 -0.431 1.00 86.12 322 HIS A O 1
ATOM 2666 N N . LYS A 1 323 ? -15.919 -0.328 -0.492 1.00 83.94 323 LYS A N 1
ATOM 2667 C CA . LYS A 1 323 ? -16.262 -0.395 -1.918 1.00 83.94 323 LYS A CA 1
ATOM 2668 C C . LYS A 1 323 ? -15.129 0.171 -2.762 1.00 83.94 323 LYS A C 1
ATOM 2670 O O . LYS A 1 323 ? -14.720 1.320 -2.597 1.00 83.94 323 LYS A O 1
ATOM 2675 N N . LYS A 1 324 ? -14.695 -0.599 -3.763 1.00 85.12 324 LYS A N 1
ATOM 2676 C CA . LYS A 1 324 ? -13.803 -0.099 -4.816 1.00 85.12 324 LYS A CA 1
ATOM 2677 C C . LYS A 1 324 ? -14.530 0.976 -5.620 1.00 85.12 324 LYS A C 1
ATOM 2679 O O . LYS A 1 324 ? -15.537 0.699 -6.277 1.00 85.12 324 LYS A O 1
ATOM 2684 N N . ARG A 1 325 ? -14.033 2.211 -5.558 1.00 85.88 325 ARG A N 1
ATOM 2685 C CA . ARG A 1 325 ? -14.631 3.368 -6.234 1.00 85.88 325 ARG A CA 1
ATOM 2686 C C . ARG A 1 325 ? -13.570 4.226 -6.905 1.00 85.88 325 ARG A C 1
ATOM 2688 O O . ARG A 1 325 ? -12.409 4.258 -6.496 1.00 85.88 325 ARG A O 1
ATOM 2695 N N . ARG A 1 326 ? -14.027 4.954 -7.922 1.00 86.12 326 ARG A N 1
ATOM 2696 C CA . ARG A 1 326 ? -13.283 6.041 -8.544 1.00 86.12 326 ARG A CA 1
ATOM 2697 C C . ARG A 1 326 ? -13.544 7.319 -7.763 1.00 86.12 326 ARG A C 1
ATOM 2699 O O . ARG A 1 326 ? -14.660 7.830 -7.770 1.00 86.12 326 ARG A O 1
ATOM 2706 N N . PHE A 1 327 ? -12.518 7.825 -7.099 1.00 85.88 327 PHE A N 1
ATOM 2707 C CA . PHE A 1 327 ? -12.522 9.135 -6.458 1.00 85.88 327 PHE A CA 1
ATOM 2708 C C . PHE A 1 327 ? -11.940 10.144 -7.446 1.00 85.88 327 PHE A C 1
ATOM 2710 O O . PHE A 1 327 ? -10.969 9.832 -8.134 1.00 85.88 327 PHE A O 1
ATOM 2717 N N . GLY A 1 328 ? -12.491 11.350 -7.545 1.00 82.62 328 GLY A N 1
ATOM 2718 C CA . GLY A 1 328 ? -11.974 12.329 -8.498 1.00 82.62 328 GLY A CA 1
ATOM 2719 C C . GLY A 1 328 ? -12.337 13.764 -8.173 1.00 82.62 328 GLY A C 1
ATOM 2720 O O . GLY A 1 328 ? -13.324 14.0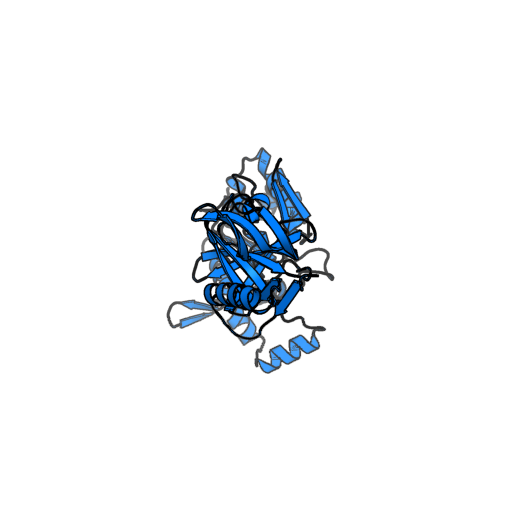38 -7.496 1.00 82.62 328 GLY A O 1
ATOM 2721 N N . SER A 1 329 ? -11.521 14.680 -8.688 1.00 77.75 329 SER A N 1
ATOM 2722 C CA . SER A 1 329 ? -11.780 16.115 -8.672 1.00 77.75 329 SER A CA 1
ATOM 2723 C C . SER A 1 329 ? -11.231 16.735 -9.955 1.00 77.75 329 SER A C 1
ATOM 2725 O O . SER A 1 329 ? -10.020 16.716 -10.193 1.00 77.75 329 SER A O 1
ATOM 2727 N N . GLY A 1 330 ? -12.128 17.259 -10.796 1.00 75.50 330 GLY A N 1
ATOM 2728 C CA . GLY A 1 330 ? -11.788 17.898 -12.068 1.00 75.50 330 GLY A CA 1
ATOM 2729 C C . GLY A 1 330 ? -10.948 16.999 -12.980 1.00 75.50 330 GLY A C 1
ATOM 2730 O O . GLY A 1 330 ? -11.473 16.095 -13.621 1.00 75.50 330 GLY A O 1
ATOM 2731 N N . ASN A 1 331 ? -9.638 17.257 -13.017 1.00 71.06 331 ASN A N 1
ATOM 2732 C CA . ASN A 1 331 ? -8.688 16.635 -13.946 1.00 71.06 331 ASN A CA 1
ATOM 2733 C C . ASN A 1 331 ? -7.962 15.400 -13.393 1.00 71.06 331 ASN A C 1
ATOM 2735 O O . ASN A 1 331 ? -7.253 14.739 -14.148 1.00 71.06 331 ASN A O 1
ATOM 2739 N N . ASN A 1 332 ? -8.101 15.102 -12.099 1.00 76.50 332 ASN A N 1
ATOM 2740 C CA . ASN A 1 332 ? -7.389 14.006 -11.447 1.00 76.50 332 ASN A CA 1
ATOM 2741 C C . ASN A 1 332 ? -8.384 13.000 -10.864 1.00 76.50 332 ASN A C 1
ATOM 2743 O O . ASN A 1 332 ? -9.404 13.378 -10.284 1.00 76.50 332 ASN A O 1
ATOM 2747 N N . PHE A 1 333 ? -8.062 11.715 -10.983 1.00 81.56 333 PHE A N 1
ATOM 2748 C CA . PHE A 1 333 ? -8.835 10.629 -10.393 1.00 81.56 333 PHE A CA 1
ATOM 2749 C C . PHE A 1 333 ? -7.917 9.602 -9.727 1.00 81.56 333 PHE A C 1
ATOM 2751 O O . PHE A 1 333 ? -6.711 9.572 -9.970 1.00 81.56 333 PHE A O 1
ATOM 2758 N N . LEU A 1 334 ? -8.498 8.792 -8.850 1.00 86.06 334 LEU A N 1
ATOM 2759 C CA . LEU A 1 334 ? -7.860 7.683 -8.162 1.00 86.06 334 LEU A CA 1
ATOM 2760 C C . LEU A 1 334 ? -8.876 6.555 -8.015 1.00 86.06 334 LEU A C 1
ATOM 2762 O O . LEU A 1 334 ? -9.927 6.734 -7.404 1.00 86.06 334 LEU A O 1
ATOM 2766 N N . ASP A 1 335 ? -8.546 5.396 -8.571 1.00 86.81 335 ASP A N 1
ATOM 2767 C CA . ASP A 1 335 ? -9.292 4.161 -8.361 1.00 86.81 335 ASP A CA 1
ATOM 2768 C C . ASP A 1 335 ? -8.690 3.440 -7.153 1.00 86.81 335 ASP A C 1
ATOM 2770 O O . ASP A 1 335 ? -7.560 2.953 -7.221 1.00 86.81 335 ASP A O 1
ATOM 2774 N N . GLY A 1 336 ? -9.425 3.415 -6.039 1.00 85.00 336 GLY A N 1
ATOM 2775 C CA . GLY A 1 336 ? -8.934 2.923 -4.750 1.00 85.00 336 GLY A CA 1
ATOM 2776 C C . GLY A 1 336 ? -10.009 2.204 -3.936 1.00 85.00 336 GLY A C 1
ATOM 2777 O O . GLY A 1 336 ? -11.203 2.289 -4.230 1.00 85.00 336 GLY A O 1
ATOM 2778 N N . CYS A 1 337 ? -9.575 1.471 -2.913 1.00 87.94 337 CYS A N 1
ATOM 2779 C CA . CYS A 1 337 ? -10.447 0.815 -1.942 1.00 87.94 337 CYS A CA 1
ATOM 2780 C C . CYS A 1 337 ? -9.772 0.819 -0.571 1.00 87.94 337 CYS A C 1
ATOM 2782 O O . CYS A 1 337 ? -8.593 0.477 -0.450 1.00 87.94 337 CYS A O 1
ATOM 2784 N N . MET A 1 338 ? -10.521 1.170 0.469 1.00 89.69 338 MET A N 1
ATOM 2785 C CA . MET A 1 338 ? -10.092 0.932 1.842 1.00 89.69 338 MET A CA 1
ATOM 2786 C C . MET A 1 338 ? -10.213 -0.563 2.140 1.00 89.69 338 MET A C 1
ATOM 2788 O O . MET A 1 338 ? -11.222 -1.189 1.842 1.00 89.69 338 MET A O 1
ATOM 2792 N N . THR A 1 339 ? -9.162 -1.147 2.713 1.00 87.75 339 THR A N 1
ATOM 2793 C CA . THR A 1 339 ? -9.150 -2.552 3.172 1.00 87.75 339 THR A CA 1
ATOM 2794 C C . THR A 1 339 ? -8.842 -2.671 4.663 1.00 87.75 339 THR A C 1
ATOM 2796 O O . THR A 1 339 ? -8.782 -3.777 5.217 1.00 87.75 339 THR A O 1
ATOM 2799 N N . ALA A 1 340 ? -8.559 -1.544 5.308 1.00 90.94 340 ALA A N 1
ATOM 2800 C CA . ALA A 1 340 ? -8.328 -1.452 6.735 1.00 90.94 340 ALA A CA 1
ATOM 2801 C C . ALA A 1 340 ? -9.656 -1.230 7.460 1.00 90.94 340 ALA A C 1
ATOM 2803 O O . ALA A 1 340 ? -10.564 -0.658 6.881 1.00 90.94 340 ALA A O 1
ATOM 2804 N N . LYS A 1 341 ? -9.767 -1.643 8.724 1.00 92.19 341 LYS A N 1
ATOM 2805 C CA . LYS A 1 341 ? -10.875 -1.202 9.583 1.00 92.19 341 LYS A CA 1
ATOM 2806 C C . LYS A 1 341 ? -10.496 0.099 10.270 1.00 92.19 341 LYS A C 1
ATOM 2808 O O . LYS A 1 341 ? -9.348 0.265 10.669 1.00 92.19 341 LYS A O 1
ATOM 2813 N N . LEU A 1 342 ? -11.460 0.995 10.432 1.00 94.06 342 LEU A N 1
ATOM 2814 C CA . LEU A 1 342 ? -11.260 2.250 11.157 1.00 94.06 342 LEU A CA 1
ATOM 2815 C C . LEU A 1 342 ? -11.453 1.999 12.649 1.00 94.06 342 LEU A C 1
ATOM 2817 O O . LEU A 1 342 ? -12.513 1.528 13.053 1.00 94.06 342 LEU A O 1
ATOM 2821 N N . PHE A 1 343 ? -10.457 2.361 13.448 1.00 95.44 343 PHE A N 1
ATOM 2822 C CA . PHE A 1 343 ? -10.602 2.535 14.883 1.00 95.44 343 PHE A CA 1
ATOM 2823 C C . PHE A 1 343 ? -10.250 3.982 15.225 1.00 95.44 343 PHE A C 1
ATOM 2825 O O . PHE A 1 343 ? -9.099 4.410 15.158 1.00 95.44 343 PHE A O 1
ATOM 2832 N N . SER A 1 344 ? -11.279 4.743 15.573 1.00 94.38 344 SER A N 1
ATOM 2833 C CA . SER A 1 344 ? -11.166 6.120 16.025 1.00 94.38 344 SER A CA 1
ATOM 2834 C C . SER A 1 344 ? -11.433 6.236 17.523 1.00 94.38 344 SER A C 1
ATOM 2836 O O . SER A 1 344 ? -12.299 5.553 18.076 1.00 94.38 344 SER A O 1
ATOM 2838 N N . VAL A 1 345 ? -10.704 7.123 18.193 1.00 92.62 345 VAL A N 1
ATOM 2839 C CA . VAL A 1 345 ? -10.997 7.508 19.577 1.00 92.62 345 VAL A CA 1
ATOM 2840 C C . VAL A 1 345 ? -11.144 9.017 19.661 1.00 92.62 345 VAL A C 1
ATOM 2842 O O . VAL A 1 345 ? -10.571 9.775 18.878 1.00 92.62 345 VAL A O 1
ATOM 2845 N N . THR A 1 346 ? -11.940 9.487 20.613 1.00 89.69 346 THR A N 1
ATOM 2846 C CA . THR A 1 346 ? -12.065 10.921 20.853 1.00 89.69 346 THR A CA 1
ATOM 2847 C C . THR A 1 346 ? -12.544 11.222 22.266 1.00 89.69 346 THR A C 1
ATOM 2849 O O . THR A 1 346 ? -13.165 10.395 22.942 1.00 89.69 346 THR A O 1
ATOM 2852 N N . ASN A 1 347 ? -12.218 12.418 22.742 1.00 86.62 347 ASN A N 1
ATOM 2853 C CA . ASN A 1 347 ? -12.817 12.954 23.953 1.00 86.62 347 ASN A CA 1
ATOM 2854 C C . ASN A 1 347 ? -14.165 13.594 23.587 1.00 86.62 347 ASN A C 1
ATOM 2856 O O . ASN A 1 347 ? -14.310 14.113 22.480 1.00 86.62 347 ASN A O 1
ATOM 2860 N N . PRO A 1 348 ? -15.145 13.618 24.501 1.00 78.25 348 PRO A N 1
ATOM 2861 C CA . PRO A 1 348 ? -16.350 14.398 24.275 1.00 78.25 348 PRO A CA 1
ATOM 2862 C C . PRO A 1 348 ? -15.989 15.880 24.082 1.00 78.25 348 PRO A C 1
ATOM 2864 O O . PRO A 1 348 ? -15.226 16.439 24.872 1.00 78.25 348 PRO A O 1
ATOM 2867 N N . VAL A 1 349 ? -16.514 16.520 23.036 1.00 67.31 349 VAL A N 1
ATOM 2868 C CA . VAL A 1 349 ? -16.220 17.925 22.696 1.00 67.31 349 VAL A CA 1
ATOM 2869 C C . VAL A 1 349 ? -17.471 18.780 22.954 1.00 67.31 349 VAL A C 1
ATOM 2871 O O . VAL A 1 349 ? -18.577 18.356 22.647 1.00 67.31 349 VAL A O 1
ATOM 2874 N N . PHE A 1 350 ? -17.323 19.998 23.495 1.00 54.12 350 PHE A N 1
ATOM 2875 C CA . PHE A 1 350 ? -18.426 20.955 23.750 1.00 54.12 350 PHE A CA 1
ATOM 2876 C C . PHE A 1 350 ? -19.510 20.497 24.745 1.00 54.12 350 PHE A C 1
ATOM 2878 O O . PHE A 1 350 ? -20.704 20.644 24.477 1.00 54.12 350 PHE A O 1
ATOM 2885 N N . GLY A 1 351 ? -19.126 19.955 25.904 1.00 50.56 351 GLY A N 1
ATOM 2886 C CA . GLY A 1 351 ? -20.086 19.683 26.986 1.00 50.56 351 GLY A CA 1
ATOM 2887 C C . GLY A 1 351 ? -21.093 18.564 26.692 1.00 50.56 351 GLY A C 1
ATOM 2888 O O . GLY A 1 351 ? -22.029 18.374 27.462 1.00 50.56 351 GLY A O 1
ATOM 2889 N N . THR A 1 352 ? -20.907 17.795 25.615 1.00 49.06 352 THR A N 1
ATOM 2890 C CA . THR A 1 352 ? -21.655 16.559 25.363 1.00 49.06 352 THR A CA 1
ATOM 2891 C C . THR A 1 352 ? -21.173 15.485 26.333 1.00 49.06 352 THR A C 1
ATOM 2893 O O . THR A 1 352 ? -20.280 14.700 26.030 1.00 49.06 352 THR A O 1
ATOM 2896 N N . SER A 1 353 ? -21.723 15.472 27.540 1.00 48.75 353 SER A N 1
ATOM 2897 C CA . SER A 1 353 ? -21.474 14.427 28.538 1.00 48.75 353 SER A CA 1
ATOM 2898 C C . SER A 1 353 ? -22.172 13.101 28.205 1.00 48.75 353 SER A C 1
ATOM 2900 O O . SER A 1 353 ? -21.885 12.100 28.858 1.00 48.75 353 SER A O 1
ATOM 2902 N N . ASN A 1 354 ? -23.056 13.087 27.199 1.00 51.12 354 ASN A N 1
ATOM 2903 C CA . ASN A 1 354 ? -23.852 11.933 26.788 1.00 51.12 354 ASN A CA 1
ATOM 2904 C C . ASN A 1 354 ? -23.746 11.683 25.266 1.00 51.12 354 ASN A C 1
ATOM 2906 O O . ASN A 1 354 ? -23.726 12.633 24.479 1.00 51.12 354 ASN A O 1
ATOM 2910 N N . MET A 1 355 ? -23.710 10.401 24.886 1.00 54.16 355 MET A N 1
ATOM 2911 C CA . MET A 1 355 ? -23.764 9.889 23.512 1.00 54.16 355 MET A CA 1
ATOM 2912 C C . MET A 1 355 ? -24.980 10.420 22.747 1.00 54.16 355 MET A C 1
ATOM 2914 O O . MET A 1 355 ? -24.810 10.817 21.604 1.00 54.16 355 MET A O 1
ATOM 2918 N N . ASP A 1 356 ? -26.154 10.546 23.376 1.00 54.19 356 ASP A N 1
ATOM 2919 C CA . ASP A 1 356 ? -27.375 11.030 22.697 1.00 54.19 356 ASP A CA 1
ATOM 2920 C C . ASP A 1 356 ? -27.224 12.455 22.143 1.00 54.19 356 ASP A C 1
ATOM 2922 O O . ASP A 1 356 ? -27.639 12.791 21.035 1.00 54.19 356 ASP A O 1
ATOM 2926 N N . TYR A 1 357 ? -26.570 13.328 22.907 1.00 54.38 357 TYR A N 1
ATOM 2927 C CA . TYR A 1 357 ? -26.342 14.714 22.492 1.00 54.38 357 TYR A CA 1
ATOM 2928 C C . TYR A 1 357 ? -25.315 14.816 21.365 1.00 54.38 357 TYR A C 1
ATOM 2930 O O . TYR A 1 357 ? -25.262 15.793 20.617 1.00 54.38 357 TYR A O 1
ATOM 2938 N N . LEU A 1 358 ? -24.461 13.807 21.293 1.00 57.06 358 LEU A N 1
ATOM 2939 C CA . LEU A 1 358 ? -23.412 13.682 20.319 1.00 57.06 358 LEU A CA 1
ATOM 2940 C C . LEU A 1 358 ? -23.957 13.052 19.031 1.00 57.06 358 LEU A C 1
ATOM 2942 O O . LEU A 1 358 ? -23.634 13.556 17.970 1.00 57.06 358 LEU A O 1
ATOM 2946 N N . THR A 1 359 ? -24.874 12.082 19.095 1.00 56.59 359 THR A N 1
ATOM 2947 C CA . THR A 1 359 ? -25.612 11.562 17.928 1.00 56.59 359 THR A CA 1
ATOM 2948 C C . THR A 1 359 ? -26.558 12.591 17.311 1.00 56.59 359 THR A C 1
ATOM 2950 O O . THR A 1 359 ? -26.814 12.532 16.121 1.00 56.59 359 THR A O 1
ATOM 2953 N N . HIS A 1 360 ? -27.043 13.574 18.078 1.00 54.78 360 HIS A N 1
ATOM 2954 C CA . HIS A 1 360 ? -27.785 14.719 17.526 1.00 54.78 360 HIS A CA 1
ATOM 2955 C C . HIS A 1 360 ? -26.893 15.787 16.867 1.00 54.78 360 HIS A C 1
ATOM 2957 O O . HIS A 1 360 ? -27.399 16.652 16.154 1.00 54.78 360 HIS A O 1
ATOM 2963 N N . LYS A 1 361 ? -25.581 15.773 17.141 1.00 54.09 361 LYS A N 1
ATOM 2964 C CA . LYS A 1 361 ? -24.588 16.707 16.575 1.00 54.09 361 LYS A CA 1
ATOM 2965 C C . LYS A 1 361 ? -23.682 16.070 15.522 1.00 54.09 361 LYS A C 1
ATOM 2967 O O . LYS A 1 361 ? -23.013 16.801 14.797 1.00 54.09 361 LYS A O 1
ATOM 2972 N N . LEU A 1 362 ? -23.597 14.746 15.512 1.00 55.59 362 LEU A N 1
ATOM 2973 C CA . LEU A 1 362 ? -22.950 13.948 14.487 1.00 55.59 362 LEU A CA 1
ATOM 2974 C C . LEU A 1 362 ? -23.989 13.613 13.435 1.00 55.59 362 LEU A C 1
ATOM 2976 O O . LEU A 1 362 ? -25.100 13.204 13.759 1.00 55.59 362 LEU A O 1
ATOM 2980 N N . ASP A 1 363 ? -23.611 13.801 12.183 1.00 56.00 363 ASP A N 1
ATOM 2981 C CA . ASP A 1 363 ? -24.534 13.663 11.073 1.00 56.00 363 ASP A CA 1
ATOM 2982 C C . ASP A 1 363 ? -25.001 12.207 10.931 1.00 56.00 363 ASP A C 1
ATOM 2984 O O . ASP A 1 363 ? -24.212 11.264 11.069 1.00 56.00 363 ASP A O 1
ATOM 2988 N N . ASN A 1 364 ? -26.292 12.024 10.624 1.00 53.44 364 ASN A N 1
ATOM 2989 C CA . ASN A 1 364 ? -26.902 10.704 10.428 1.00 53.44 364 ASN A CA 1
ATOM 2990 C C . ASN A 1 364 ? -26.108 9.850 9.429 1.00 53.44 364 ASN A C 1
ATOM 2992 O O . ASN A 1 364 ? -26.044 8.641 9.597 1.00 53.44 364 ASN A O 1
ATOM 2996 N N . SER A 1 365 ? -25.458 10.474 8.442 1.00 48.50 365 SER A N 1
ATOM 2997 C CA . SER A 1 365 ? -24.648 9.824 7.406 1.00 48.50 365 SER A CA 1
ATOM 2998 C C . SER A 1 365 ? -23.418 9.072 7.924 1.00 48.50 365 SER A C 1
ATOM 3000 O O . SER A 1 365 ? -22.984 8.138 7.256 1.00 48.50 365 SER A O 1
ATOM 3002 N N . PHE A 1 366 ? -22.871 9.452 9.085 1.00 53.75 366 PHE A N 1
ATOM 3003 C CA . PHE A 1 366 ? -21.745 8.763 9.729 1.00 53.75 366 PHE A CA 1
ATOM 3004 C C . PHE A 1 366 ? -22.201 7.635 10.668 1.00 53.75 366 PHE A C 1
ATOM 3006 O O . PHE A 1 366 ? -21.441 6.714 10.946 1.00 53.75 366 PHE A O 1
ATOM 3013 N N . LEU A 1 367 ? -23.435 7.714 11.179 1.00 51.81 367 LEU A N 1
ATOM 3014 C CA . LEU A 1 367 ? -24.021 6.716 12.082 1.00 51.81 367 LEU A CA 1
ATOM 3015 C C . LEU A 1 367 ? -24.909 5.693 11.354 1.00 51.81 367 LEU A C 1
ATOM 3017 O O . LEU A 1 367 ? -25.222 4.652 11.923 1.00 51.81 367 LEU A O 1
ATOM 3021 N N . SER A 1 368 ? -25.335 5.990 10.121 1.00 36.72 368 SER A N 1
ATOM 3022 C CA . SER A 1 368 ? -26.152 5.114 9.271 1.00 36.72 368 SER A CA 1
ATOM 3023 C C . SER A 1 368 ? -25.335 4.163 8.393 1.00 36.72 368 SER A C 1
ATOM 3025 O O . SER A 1 368 ? -25.921 3.446 7.583 1.00 36.72 368 SER A O 1
ATOM 3027 N N . SER A 1 369 ? -24.006 4.223 8.488 1.00 37.62 369 SER A N 1
ATOM 3028 C CA . SER A 1 369 ? -23.064 3.334 7.803 1.00 37.62 369 SER A CA 1
ATOM 3029 C C . SER A 1 369 ? -22.600 2.227 8.731 1.00 37.62 369 SER A C 1
ATOM 3031 O O . SER A 1 369 ? -22.026 2.574 9.789 1.00 37.62 369 SER A O 1
#

Radius of gyration: 25.76 Å; chains: 1; bounding box: 64×50×78 Å

Foldseek 3Di:
DAAAEEEEDADADAVVVQVVVQFVVCVVRVHRYHYKYFNDKFKWWFQFFLDPAKDKAWAKFWWWAFDQDPNDTDIDIGMDGPQDDDDPRTDTPDTRIDIWGWTWTWGQDPQDTDIAIETHPDDDDRAIKIFGIHWDWHADDDRCCVSAVDDRIHTYTYGSDMDGPDDDDPDPVSVVVVCVVVVDDPVNVLQQLLWDDDPPDTDHDDDDPVVSVVVVCLQPPDLDDPDQFRDAAEAEDAPPPCLVSSVNSNCVSVVKSHPAAELVPDALCQADWDDPPRDIDRHQQSRIHAAHHYEAVVSNLVPDDLVCSVVSLLRCLCQRSQHQDWDDDDPDITGGGGRYHYYYYHYDPDPCPDPVVVPVSDDVSNVVD

Secondary structure (DSSP, 8-state):
---EEEEE--S---HHHHHHHHHHHHHHH--EEEEE---EEEEEEEEEEEEEEEEEEEEEEEEEEEEEETTEEEEEEEEEETTS---TTSEEEEEEEEEEEEEEEEEEETTEEEEEEEEESS---SSEEEEEEEEEEEES-HHHHTTS---SEEEEEEEEEEEESSPPPSSHHHHHHHHHHTT--HHHHHHHHTEEEETTEEEE----HHHHHHHHHHHHS-SSSS-SS---EEEE--TTSSHHHHHHHHHHHHT-SS--EETTT--HHHHS-B--SSS-B--HHHH-SSEEEEETHHHHHHTS-GGGHHHHHHHHHHHHTT--EEEEETTEEEEE---SEEEEEE---TT--SHHHHHTTS-HHHH--